Protein AF-0000000069700417 (afdb_homodimer)

Solvent-accessible surface area (backbone atoms only — not comparable to full-atom values): 18784 Å² total; per-residue (Å²): 105,76,40,74,48,67,29,60,53,50,46,48,62,44,28,25,15,46,38,31,33,44,20,25,34,30,95,85,64,51,63,36,58,35,49,48,51,37,38,24,43,58,41,58,83,70,26,28,34,38,36,58,57,41,86,89,38,64,60,34,59,23,35,70,73,65,32,33,31,17,50,24,32,46,40,48,91,41,51,68,58,46,48,50,41,53,48,55,50,51,84,83,35,58,50,42,69,75,68,72,48,47,77,36,86,45,89,90,53,82,19,33,36,53,58,83,24,33,31,31,31,38,32,34,59,75,46,63,85,44,29,86,82,54,18,32,37,34,27,35,44,69,37,33,34,26,23,86,55,44,88,75,56,40,49,28,22,39,37,43,69,43,29,30,32,28,48,46,57,73,44,83,41,43,90,63,52,72,65,60,52,80,78,63,110,103,76,42,72,48,67,29,61,52,48,46,48,62,44,27,24,18,45,38,30,34,44,20,26,34,31,96,86,62,51,62,35,59,35,50,46,51,35,36,23,44,59,41,59,82,70,26,28,33,38,37,58,57,42,86,88,39,62,61,35,59,23,35,70,74,64,31,34,31,17,49,24,32,48,39,48,90,41,51,67,60,45,49,49,42,54,51,57,50,51,87,82,36,57,49,43,68,76,68,72,49,49,76,36,86,45,91,90,51,80,19,34,35,52,56,82,25,33,32,33,31,38,30,34,61,76,44,64,85,43,28,85,83,53,17,34,38,34,27,36,45,68,37,32,33,27,24,86,56,44,89,74,55,40,49,30,22,40,36,43,71,42,28,30,34,26,50,46,57,75,45,83,42,44,89,62,53,73,66,61,53,81,78,62,109

InterPro domains:
  IPR002563 Flavin reductase like domain [PF01613] (16-160)
  IPR002563 Flavin reductase like domain [SM00903] (12-164)
  IPR012349 FMN-binding split barrel [G3DSA:2.30.110.10] (2-176)
  IPR052174 Flavoredoxin [PTHR43567] (9-164)

Structure (mmCIF, N/CA/C/O backbone):
data_AF-0000000069700417-model_v1
#
loop_
_entity.id
_entity.type
_entity.pdbx_description
1 polymer Flavoredoxin
#
loop_
_atom_site.group_PDB
_atom_site.id
_atom_site.type_symbol
_atom_site.label_atom_id
_atom_site.label_alt_id
_atom_site.label_comp_id
_atom_site.label_asym_id
_atom_site.label_entity_id
_atom_site.label_seq_id
_atom_site.pdbx_PDB_ins_code
_atom_site.Cartn_x
_atom_site.Cartn_y
_atom_site.Cartn_z
_atom_site.occupancy
_atom_site.B_iso_or_equiv
_atom_site.auth_seq_id
_atom_site.auth_comp_id
_atom_site.auth_asym_id
_atom_site.auth_atom_id
_atom_site.pdbx_PDB_model_num
ATOM 1 N N . MET A 1 1 ? 2.738 24.422 -3.863 1 63.69 1 MET A N 1
ATOM 2 C CA . MET A 1 1 ? 1.752 23.609 -4.566 1 63.69 1 MET A CA 1
ATOM 3 C C . MET A 1 1 ? 1.153 24.375 -5.742 1 63.69 1 MET A C 1
ATOM 5 O O . MET A 1 1 ? 0.523 25.422 -5.551 1 63.69 1 MET A O 1
ATOM 9 N N . HIS A 1 2 ? 1.607 24 -6.918 1 66.62 2 HIS A N 1
ATOM 10 C CA . HIS A 1 2 ? 1.344 24.875 -8.055 1 66.62 2 HIS A CA 1
ATOM 11 C C . HIS A 1 2 ? 0.474 24.172 -9.094 1 66.62 2 HIS A C 1
ATOM 13 O O . HIS A 1 2 ? -0.065 24.812 -10 1 66.62 2 HIS A O 1
ATOM 19 N N . ASP A 1 3 ? 0.363 22.922 -8.992 1 84 3 ASP A N 1
ATOM 20 C CA . ASP A 1 3 ? -0.435 22.219 -10 1 84 3 ASP A CA 1
ATOM 21 C C . ASP A 1 3 ? -1.433 21.266 -9.344 1 84 3 ASP A C 1
ATOM 23 O O . ASP A 1 3 ? -1.369 21.031 -8.133 1 84 3 ASP A O 1
ATOM 27 N N . SER A 1 4 ? -2.451 21.047 -10.219 1 89.06 4 SER A N 1
ATOM 28 C CA . SER A 1 4 ? -3.471 20.125 -9.727 1 89.06 4 SER A CA 1
ATOM 29 C C . SER A 1 4 ? -3.658 18.953 -10.68 1 89.06 4 SER A C 1
ATOM 31 O O . SER A 1 4 ? -3.373 19.062 -11.875 1 89.06 4 SER A O 1
ATOM 33 N N . LEU A 1 5 ? -3.932 17.812 -10.156 1 91.44 5 LEU A N 1
ATOM 34 C CA . LEU A 1 5 ? -4.285 16.578 -10.867 1 91.44 5 LEU A CA 1
ATOM 35 C C . LEU A 1 5 ? -5.723 16.172 -10.555 1 91.44 5 LEU A C 1
ATOM 37 O O . LEU A 1 5 ? -6.191 16.359 -9.43 1 91.44 5 LEU A O 1
ATOM 41 N N . PRO A 1 6 ? -6.477 15.719 -11.656 1 94.19 6 PRO A N 1
ATOM 42 C CA . PRO A 1 6 ? -7.789 15.164 -11.32 1 94.19 6 PRO A CA 1
ATOM 43 C C . PRO A 1 6 ? -7.723 14.133 -10.188 1 94.19 6 PRO A C 1
ATOM 45 O O . PRO A 1 6 ? -6.781 13.336 -10.133 1 94.19 6 PRO A O 1
ATOM 48 N N . ALA A 1 7 ? -8.727 14.172 -9.297 1 96.44 7 ALA A N 1
ATOM 49 C CA . ALA A 1 7 ? -8.742 13.297 -8.133 1 96.44 7 ALA A CA 1
ATOM 50 C C . ALA A 1 7 ? -8.664 11.836 -8.539 1 96.44 7 ALA A C 1
ATOM 52 O O . ALA A 1 7 ? -8.07 11.016 -7.836 1 96.44 7 ALA A O 1
ATOM 53 N N . GLU A 1 8 ? -9.195 11.477 -9.727 1 95.19 8 GLU A N 1
ATOM 54 C CA . GLU A 1 8 ? -9.242 10.102 -10.211 1 95.19 8 GLU A CA 1
ATOM 55 C C . GLU A 1 8 ? -7.84 9.578 -10.523 1 95.19 8 GLU A C 1
ATOM 57 O O . GLU A 1 8 ? -7.648 8.375 -10.703 1 95.19 8 GLU A O 1
ATOM 62 N N . LYS A 1 9 ? -6.828 10.461 -10.555 1 95.5 9 LYS A N 1
ATOM 63 C CA . LYS A 1 9 ? -5.453 10.062 -10.836 1 95.5 9 LYS A CA 1
ATOM 64 C C . LYS A 1 9 ? -4.672 9.828 -9.547 1 95.5 9 LYS A C 1
ATOM 66 O O . LYS A 1 9 ? -3.443 9.719 -9.57 1 95.5 9 LYS A O 1
ATOM 71 N N . ALA A 1 10 ? -5.344 9.695 -8.406 1 97.62 10 ALA A N 1
ATOM 72 C CA . ALA A 1 10 ? -4.703 9.453 -7.117 1 97.62 10 ALA A CA 1
ATOM 73 C C . ALA A 1 10 ? -3.807 8.219 -7.176 1 97.62 10 ALA A C 1
ATOM 75 O O . ALA A 1 10 ? -2.764 8.172 -6.52 1 97.62 10 ALA A O 1
ATOM 76 N N . TYR A 1 11 ? -4.184 7.211 -8.008 1 96.5 11 TYR A N 1
ATOM 77 C CA . TYR A 1 11 ? -3.428 5.969 -8.117 1 96.5 11 TYR A CA 1
ATOM 78 C C . TYR A 1 11 ? -2.027 6.223 -8.656 1 96.5 11 TYR A C 1
ATOM 80 O O . TYR A 1 11 ? -1.092 5.48 -8.359 1 96.5 11 TYR A O 1
ATOM 88 N N . ARG A 1 12 ? -1.811 7.262 -9.398 1 94.75 12 ARG A N 1
ATOM 89 C CA . ARG A 1 12 ? -0.5 7.59 -9.953 1 94.75 12 ARG A CA 1
ATOM 90 C C . ARG A 1 12 ? 0.465 8.023 -8.859 1 94.75 12 ARG A C 1
ATOM 92 O O . ARG A 1 12 ? 1.674 8.109 -9.086 1 94.75 12 ARG A O 1
ATOM 99 N N . ILE A 1 13 ? -0.074 8.312 -7.699 1 95.88 13 ILE A N 1
ATOM 100 C CA . ILE A 1 13 ? 0.733 8.797 -6.586 1 95.88 13 ILE A CA 1
ATOM 101 C C . ILE A 1 13 ? 0.834 7.711 -5.516 1 95.88 13 ILE A C 1
ATOM 103 O O . ILE A 1 13 ? 1.935 7.355 -5.082 1 95.88 13 ILE A O 1
ATOM 107 N N . LEU A 1 14 ? -0.303 7.086 -5.188 1 98.06 14 LEU A N 1
ATOM 108 C CA . LEU A 1 14 ? -0.369 6.309 -3.953 1 98.06 14 LEU A CA 1
ATOM 109 C C . LEU A 1 14 ? -0.124 4.828 -4.23 1 98.06 14 LEU A C 1
ATOM 111 O O . LEU A 1 14 ? 0.255 4.078 -3.328 1 98.06 14 LEU A O 1
ATOM 115 N N . GLU A 1 15 ? -0.342 4.359 -5.469 1 97.31 15 GLU A N 1
ATOM 116 C CA . GLU A 1 15 ? -0.223 2.934 -5.758 1 97.31 15 GLU A CA 1
ATOM 117 C C . GLU A 1 15 ? 1.192 2.432 -5.484 1 97.31 15 GLU A C 1
ATOM 119 O O . GLU A 1 15 ? 1.385 1.27 -5.117 1 97.31 15 GLU A O 1
ATOM 124 N N . ALA A 1 16 ? 2.156 3.32 -5.602 1 97.12 16 ALA A N 1
ATOM 125 C CA . ALA A 1 16 ? 3.553 2.93 -5.43 1 97.12 16 ALA A CA 1
ATOM 126 C C . ALA A 1 16 ? 3.863 2.637 -3.963 1 97.12 16 ALA A C 1
ATOM 128 O O . ALA A 1 16 ? 4.906 2.059 -3.646 1 97.12 16 ALA A O 1
ATOM 129 N N . GLY A 1 17 ? 3.016 3.084 -3.053 1 97.88 17 GLY A N 1
ATOM 130 C CA . GLY A 1 17 ? 3.141 2.771 -1.638 1 97.88 17 GLY A CA 1
ATOM 131 C C . GLY A 1 17 ? 4.141 3.656 -0.917 1 97.88 17 GLY A C 1
ATOM 132 O O . GLY A 1 17 ? 4.867 3.191 -0.038 1 97.88 17 GLY A O 1
ATOM 133 N N . PRO A 1 18 ? 4.266 4.922 -1.278 1 98.12 18 PRO A N 1
ATOM 134 C CA . PRO A 1 18 ? 5.18 5.789 -0.528 1 98.12 18 PRO A CA 1
ATOM 135 C C . PRO A 1 18 ? 4.75 5.98 0.925 1 98.12 18 PRO A C 1
ATOM 137 O O . PRO A 1 18 ? 3.566 5.859 1.244 1 98.12 18 PRO A O 1
ATOM 140 N N . VAL A 1 19 ? 5.758 6.273 1.774 1 97.88 19 VAL A N 1
ATOM 141 C CA . VAL A 1 19 ? 5.395 6.766 3.098 1 97.88 19 VAL A CA 1
ATOM 142 C C . VAL A 1 19 ? 4.629 8.078 2.967 1 97.88 19 VAL A C 1
ATOM 144 O O . VAL A 1 19 ? 4.945 8.906 2.107 1 97.88 19 VAL A O 1
ATOM 147 N N . ILE A 1 20 ? 3.639 8.266 3.826 1 98.75 20 ILE A N 1
ATOM 148 C CA . ILE A 1 20 ? 2.873 9.508 3.746 1 98.75 20 ILE A CA 1
ATOM 149 C C . ILE A 1 20 ? 2.807 10.164 5.121 1 98.75 20 ILE A C 1
ATOM 151 O O . ILE A 1 20 ? 3.078 9.523 6.137 1 98.75 20 ILE A O 1
ATOM 155 N N . LEU A 1 21 ? 2.547 11.477 5.133 1 98.81 21 LEU A N 1
ATOM 156 C CA . LEU A 1 21 ? 2.094 12.211 6.309 1 98.81 21 LEU A CA 1
ATOM 157 C C . LEU A 1 21 ? 0.59 12.453 6.25 1 98.81 21 LEU A C 1
ATOM 159 O O . LEU A 1 21 ? 0.063 12.867 5.215 1 98.81 21 LEU A O 1
ATOM 163 N N . VAL A 1 22 ? -0.103 12.133 7.293 1 98.94 22 VAL A N 1
ATOM 164 C CA . VAL A 1 22 ? -1.522 12.445 7.414 1 98.94 22 VAL A CA 1
ATOM 165 C C . VAL A 1 22 ? -1.7 13.75 8.195 1 98.94 22 VAL A C 1
ATOM 167 O O . VAL A 1 22 ? -1.316 13.828 9.367 1 98.94 22 VAL A O 1
ATOM 170 N N . SER A 1 23 ? -2.225 14.766 7.562 1 98.94 23 SER A N 1
ATOM 171 C CA . SER A 1 23 ? -2.527 16.047 8.172 1 98.94 23 SER A CA 1
ATOM 172 C C . SER A 1 23 ? -3.992 16.141 8.586 1 98.94 23 SER A C 1
ATOM 174 O O . SER A 1 23 ? -4.883 15.828 7.793 1 98.94 23 SER A O 1
ATOM 176 N N . THR A 1 24 ? -4.25 16.484 9.75 1 98.88 24 THR A N 1
ATOM 177 C CA . THR A 1 24 ? -5.605 16.641 10.273 1 98.88 24 THR A CA 1
ATOM 178 C C . THR A 1 24 ? -5.75 17.969 11.008 1 98.88 24 THR A C 1
ATOM 180 O O . THR A 1 24 ? -4.75 18.609 11.352 1 98.88 24 THR A O 1
ATOM 183 N N . ARG A 1 25 ? -6.934 18.422 11.156 1 98.75 25 ARG A N 1
ATOM 184 C CA . ARG A 1 25 ? -7.328 19.531 12.031 1 98.75 25 ARG A CA 1
ATOM 185 C C . ARG A 1 25 ? -8.5 19.125 12.922 1 98.75 25 ARG A C 1
ATOM 187 O O . ARG A 1 25 ? -9.562 18.734 12.422 1 98.75 25 ARG A O 1
ATOM 194 N N . GLY A 1 26 ? -8.297 19.219 14.258 1 98 26 GLY A N 1
ATOM 195 C CA . GLY A 1 26 ? -9.375 18.922 15.188 1 98 26 GLY A CA 1
ATOM 196 C C . GLY A 1 26 ? -10.445 20 15.234 1 98 26 GLY A C 1
ATOM 197 O O . GLY A 1 26 ? -10.266 21.078 14.672 1 98 26 GLY A O 1
ATOM 198 N N . THR A 1 27 ? -11.531 19.703 15.875 1 97.44 27 THR A N 1
ATOM 199 C CA . THR A 1 27 ? -12.633 20.656 16.016 1 97.44 27 THR A CA 1
ATOM 200 C C . THR A 1 27 ? -12.195 21.859 16.859 1 97.44 27 THR A C 1
ATOM 202 O O . THR A 1 27 ? -12.805 22.922 16.797 1 97.44 27 THR A O 1
ATOM 205 N N . ASP A 1 28 ? -11.188 21.688 17.609 1 96.44 28 ASP A N 1
ATOM 206 C CA . ASP A 1 28 ? -10.641 22.781 18.406 1 96.44 28 ASP A CA 1
ATOM 207 C C . ASP A 1 28 ? -9.719 23.656 17.578 1 96.44 28 ASP A C 1
ATOM 209 O O . ASP A 1 28 ? -9.164 24.641 18.078 1 96.44 28 ASP A O 1
ATOM 213 N N . GLY A 1 29 ? -9.5 23.281 16.391 1 97.31 29 GLY A N 1
ATOM 214 C CA . GLY A 1 29 ? -8.703 24.078 15.461 1 97.31 29 GLY A CA 1
ATOM 215 C C . GLY A 1 29 ? -7.254 23.625 15.391 1 97.31 29 GLY A C 1
ATOM 216 O O . GLY A 1 29 ? -6.516 24.047 14.492 1 97.31 29 GLY A O 1
ATOM 217 N N . ARG A 1 30 ? -6.82 22.781 16.25 1 97.25 30 ARG A N 1
ATOM 218 C CA . ARG A 1 30 ? -5.426 22.344 16.297 1 97.25 30 ARG A CA 1
ATOM 219 C C . ARG A 1 30 ? -5.102 21.438 15.109 1 97.25 30 ARG A C 1
ATOM 221 O O . ARG A 1 30 ? -5.859 20.5 14.812 1 97.25 30 ARG A O 1
ATOM 228 N N . THR A 1 31 ? -3.998 21.75 14.484 1 98.5 31 THR A N 1
ATOM 229 C CA . THR A 1 31 ? -3.523 20.906 13.391 1 98.5 31 THR A CA 1
ATOM 230 C C . THR A 1 31 ? -2.594 19.812 13.914 1 98.5 31 THR A C 1
ATOM 232 O O . THR A 1 31 ? -2.016 19.953 14.992 1 98.5 31 THR A O 1
ATOM 235 N N . ASN A 1 32 ? -2.48 18.734 13.219 1 98.75 32 ASN A N 1
ATOM 236 C CA . ASN A 1 32 ? -1.588 17.641 13.57 1 98.75 32 ASN A CA 1
ATOM 237 C C . ASN A 1 32 ? -1.071 16.922 12.328 1 98.75 32 ASN A C 1
ATOM 239 O O . ASN A 1 32 ? -1.712 16.953 11.281 1 98.75 32 ASN A O 1
ATOM 243 N N . LEU A 1 33 ? 0.125 16.375 12.484 1 98.75 33 LEU A N 1
ATOM 244 C CA . LEU A 1 33 ? 0.716 15.477 11.508 1 98.75 33 LEU A CA 1
ATOM 245 C C . LEU A 1 33 ? 1.009 14.117 12.125 1 98.75 33 LEU A C 1
ATOM 247 O O . LEU A 1 33 ? 1.386 14.031 13.297 1 98.75 33 LEU A O 1
ATOM 251 N N . MET A 1 34 ? 0.883 13.125 11.367 1 98.44 34 MET A N 1
ATOM 252 C CA . MET A 1 34 ? 1.428 11.82 11.719 1 98.44 34 MET A CA 1
ATOM 253 C C . MET A 1 34 ? 2.023 11.133 10.492 1 98.44 34 MET A C 1
ATOM 255 O O . MET A 1 34 ? 1.64 11.43 9.359 1 98.44 34 MET A O 1
ATOM 259 N N . THR A 1 35 ? 3.008 10.25 10.758 1 98.12 35 THR A N 1
ATOM 260 C CA . THR A 1 35 ? 3.58 9.406 9.719 1 98.12 35 THR A CA 1
ATOM 261 C C . THR A 1 35 ? 2.793 8.102 9.578 1 98.12 35 THR A C 1
ATOM 263 O O . THR A 1 35 ? 2.416 7.492 10.586 1 98.12 35 THR A O 1
ATOM 266 N N . ALA A 1 36 ? 2.521 7.684 8.383 1 98.06 36 ALA A N 1
ATOM 267 C CA . ALA A 1 36 ? 1.796 6.441 8.125 1 98.06 36 ALA A CA 1
ATOM 268 C C . ALA A 1 36 ? 2.402 5.688 6.949 1 98.06 36 ALA A C 1
ATOM 270 O O . ALA A 1 36 ? 2.789 6.293 5.945 1 98.06 36 ALA A O 1
ATOM 271 N N . GLY A 1 37 ? 2.484 4.367 7.09 1 97.19 37 GLY A N 1
ATOM 272 C CA . GLY A 1 37 ? 2.977 3.508 6.023 1 97.19 37 GLY A CA 1
ATOM 273 C C . GLY A 1 37 ? 1.959 2.479 5.57 1 97.19 37 GLY A C 1
ATOM 274 O O . GLY A 1 37 ? 2.129 1.852 4.523 1 97.19 37 GLY A O 1
ATOM 275 N N . PHE A 1 38 ? 0.919 2.252 6.348 1 98.5 38 PHE A N 1
ATOM 276 C CA . PHE A 1 38 ? -0.112 1.275 6.02 1 98.5 38 PHE A CA 1
ATOM 277 C C . PHE A 1 38 ? -1.276 1.941 5.293 1 98.5 38 PHE A C 1
ATOM 279 O O . PHE A 1 38 ? -2.254 2.352 5.922 1 98.5 38 PHE A O 1
ATOM 286 N N . HIS A 1 39 ? -1.201 1.972 3.979 1 98.81 39 HIS A N 1
ATOM 287 C CA . HIS A 1 39 ? -2.254 2.512 3.123 1 98.81 39 HIS A CA 1
ATOM 288 C C . HIS A 1 39 ? -2.223 1.872 1.739 1 98.81 39 HIS A C 1
ATOM 290 O O . HIS A 1 39 ? -1.22 1.266 1.354 1 98.81 39 HIS A O 1
ATOM 296 N N . MET A 1 40 ? -3.354 1.976 1.029 1 98.81 40 MET A N 1
ATOM 297 C CA . MET A 1 40 ? -3.416 1.512 -0.354 1 98.81 40 MET A CA 1
ATOM 298 C C . MET A 1 40 ? -4.551 2.199 -1.108 1 98.81 40 MET A C 1
ATOM 300 O O . MET A 1 40 ? -5.539 2.615 -0.505 1 98.81 40 MET A O 1
ATOM 304 N N . MET A 1 41 ? -4.383 2.295 -2.438 1 98.56 41 MET A N 1
ATOM 305 C CA . MET A 1 41 ? -5.555 2.508 -3.281 1 98.56 41 MET A CA 1
ATOM 306 C C . MET A 1 41 ? -6.539 1.352 -3.148 1 98.56 41 MET A C 1
ATOM 308 O O . MET A 1 41 ? -6.133 0.193 -3.047 1 98.56 41 MET A O 1
ATOM 312 N N . MET A 1 42 ? -7.895 1.707 -3.217 1 98.44 42 MET A N 1
ATOM 313 C CA . MET A 1 42 ? -8.906 0.662 -3.145 1 98.44 42 MET A CA 1
ATOM 314 C C . MET A 1 42 ? -9.75 0.632 -4.418 1 98.44 42 MET A C 1
ATOM 316 O O . MET A 1 42 ? -10.289 -0.412 -4.785 1 98.44 42 MET A O 1
ATOM 320 N N . GLN A 1 43 ? -9.883 1.784 -5 1 97.06 43 GLN A N 1
ATOM 321 C CA . GLN A 1 43 ? -10.758 1.949 -6.156 1 97.06 43 GLN A CA 1
ATOM 322 C C . GLN A 1 43 ? -10.336 3.156 -6.992 1 97.06 43 GLN A C 1
ATOM 324 O O . GLN A 1 43 ? -9.961 4.195 -6.445 1 97.06 43 GLN A O 1
ATOM 329 N N . HIS A 1 44 ? -10.461 3.088 -8.312 1 95.19 44 HIS A N 1
ATOM 330 C CA . HIS A 1 44 ? -10.094 4.184 -9.203 1 95.19 44 HIS A CA 1
ATOM 331 C C . HIS A 1 44 ? -11.188 5.242 -9.266 1 95.19 44 HIS A C 1
ATOM 333 O O . HIS A 1 44 ? -10.906 6.438 -9.211 1 95.19 44 HIS A O 1
AT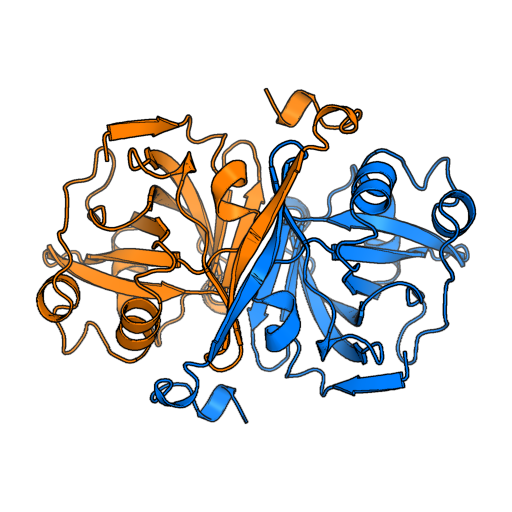OM 339 N N . ALA A 1 45 ? -12.398 4.746 -9.406 1 94.12 45 ALA A N 1
ATOM 340 C CA . ALA A 1 45 ? -13.523 5.668 -9.562 1 94.12 45 ALA A CA 1
ATOM 341 C C . ALA A 1 45 ? -14.734 5.199 -8.758 1 94.12 45 ALA A C 1
ATOM 343 O O . ALA A 1 45 ? -15.32 4.16 -9.062 1 94.12 45 ALA A O 1
ATOM 344 N N . PRO A 1 46 ? -15.164 5.941 -7.82 1 97.25 46 PRO A N 1
ATOM 345 C CA . PRO A 1 46 ? -14.438 7.078 -7.25 1 97.25 46 PRO A CA 1
ATOM 346 C C . PRO A 1 46 ? -13.078 6.688 -6.68 1 97.25 46 PRO A C 1
ATOM 348 O O . PRO A 1 46 ? -12.844 5.512 -6.391 1 97.25 46 PRO A O 1
ATOM 351 N N . PRO A 1 47 ? -12.172 7.664 -6.602 1 98.38 47 PRO A N 1
ATOM 352 C CA . PRO A 1 47 ? -10.844 7.367 -6.055 1 98.38 47 PRO A CA 1
ATOM 353 C C . PRO A 1 47 ? -10.859 7.164 -4.539 1 98.38 47 PRO A C 1
ATOM 355 O O . PRO A 1 47 ? -10.867 8.141 -3.783 1 98.38 47 PRO A O 1
ATOM 358 N N . LEU A 1 48 ? -10.836 5.918 -4.133 1 98.81 48 LEU A N 1
ATOM 359 C CA . LEU A 1 48 ? -10.867 5.559 -2.719 1 98.81 48 LEU A CA 1
ATOM 360 C C . LEU A 1 48 ? -9.508 5.043 -2.258 1 98.81 48 LEU A C 1
ATOM 362 O O . LEU A 1 48 ? -8.828 4.316 -2.99 1 98.81 48 LEU A O 1
ATOM 366 N N 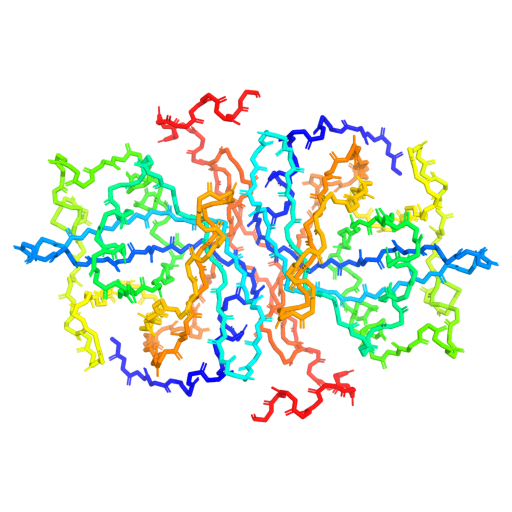. VAL A 1 49 ? -9.148 5.414 -1.06 1 98.88 49 VAL A N 1
ATOM 367 C CA . VAL A 1 49 ? -7.91 5 -0.404 1 98.88 49 VAL A CA 1
ATOM 368 C C . VAL A 1 49 ? -8.219 4.434 0.979 1 98.88 49 VAL A C 1
ATOM 370 O O . VAL A 1 49 ? -9.047 4.988 1.713 1 98.88 49 VAL A O 1
ATOM 373 N N . GLY A 1 50 ? -7.637 3.283 1.288 1 98.88 50 GLY A N 1
ATOM 374 C CA . GLY A 1 50 ? -7.637 2.783 2.652 1 98.88 50 GLY A CA 1
ATOM 375 C C . GLY A 1 50 ? -6.406 3.191 3.438 1 98.88 50 GLY A C 1
ATOM 376 O O . GLY A 1 50 ? -5.293 3.18 2.906 1 98.88 50 GLY A O 1
ATOM 377 N N . VAL A 1 51 ? -6.586 3.564 4.703 1 98.94 51 VAL A N 1
ATOM 378 C CA . VAL A 1 51 ? -5.465 3.889 5.578 1 98.94 51 VAL A CA 1
ATOM 379 C C . VAL A 1 51 ? -5.73 3.34 6.977 1 98.94 51 VAL A C 1
ATOM 381 O O . VAL A 1 51 ? -6.859 3.395 7.473 1 98.94 51 VAL A O 1
ATOM 384 N N . ILE A 1 52 ? -4.691 2.822 7.625 1 98.88 52 ILE A N 1
ATOM 385 C CA . ILE A 1 52 ? -4.805 2.301 8.984 1 98.88 52 ILE A CA 1
ATOM 386 C C . ILE A 1 52 ? -4.406 3.383 9.984 1 98.88 52 ILE A C 1
ATOM 388 O O . ILE A 1 52 ? -3.252 3.812 10.023 1 98.88 52 ILE A O 1
ATOM 392 N N . ILE A 1 53 ? -5.305 3.867 10.773 1 98.62 53 ILE A N 1
ATOM 393 C CA . ILE A 1 53 ? -5.129 4.836 11.844 1 98.62 53 ILE A CA 1
ATOM 394 C C . ILE A 1 53 ? -5.91 4.391 13.078 1 98.62 53 ILE A C 1
ATOM 396 O O . ILE A 1 53 ? -7.133 4.25 13.031 1 98.62 53 ILE A O 1
ATOM 400 N N . GLY A 1 54 ? -5.23 4.172 14.148 1 97.94 54 GLY A N 1
ATOM 401 C CA . GLY A 1 54 ? -5.891 3.635 15.328 1 97.94 54 GLY A CA 1
ATOM 402 C C . GLY A 1 54 ? -5.953 4.625 16.469 1 97.94 54 GLY A C 1
ATOM 403 O O . GLY A 1 54 ? -5.52 5.773 16.328 1 97.94 54 GLY A O 1
ATOM 404 N N . PRO A 1 55 ? -6.555 4.211 17.609 1 97.06 55 PRO A N 1
ATOM 405 C CA . PRO A 1 55 ? -6.742 5.102 18.75 1 97.06 55 PRO A CA 1
ATOM 406 C C . PRO A 1 55 ? -5.426 5.52 19.406 1 97.06 55 PRO A C 1
ATOM 408 O O . PRO A 1 55 ? -5.391 6.477 20.188 1 97.06 55 PRO A O 1
ATOM 411 N N . TRP A 1 56 ? -4.332 4.867 19.078 1 94.25 56 TRP A N 1
ATOM 412 C CA . TRP A 1 56 ? -3.008 5.223 19.578 1 94.25 56 TRP A CA 1
ATOM 413 C C . TRP A 1 56 ? -2.449 6.438 18.844 1 94.25 56 TRP A C 1
ATOM 415 O O . TRP A 1 56 ? -1.461 7.031 19.281 1 94.25 56 TRP A O 1
ATOM 425 N N . ASP A 1 57 ? -3.031 6.809 17.766 1 95.94 57 ASP A N 1
ATOM 426 C CA . ASP A 1 57 ? -2.656 8 17.016 1 95.94 57 ASP A CA 1
ATOM 427 C C . ASP A 1 57 ? -3.484 9.211 17.438 1 95.94 57 ASP A C 1
ATOM 429 O O . ASP A 1 57 ? -4.715 9.133 17.516 1 95.94 57 ASP A O 1
ATOM 433 N N . TYR A 1 58 ? -2.842 10.312 17.703 1 97.44 58 TYR A N 1
ATOM 434 C CA . TYR A 1 58 ? -3.549 11.547 18.047 1 97.44 58 TYR A CA 1
ATOM 435 C C . TYR A 1 58 ? -4.504 11.961 16.938 1 97.44 58 TYR A C 1
ATOM 437 O O . TYR A 1 58 ? -5.586 12.484 17.203 1 97.44 58 TYR A O 1
ATOM 445 N N . SER A 1 59 ? -4.223 11.703 15.695 1 98.06 59 SER A N 1
ATOM 446 C CA . SER A 1 59 ? -5.02 12.055 14.523 1 98.06 59 SER A CA 1
ATOM 447 C C . SER A 1 59 ? -6.355 11.32 14.523 1 98.06 59 SER A C 1
ATOM 449 O O . SER A 1 59 ? -7.293 11.734 13.836 1 98.06 59 SER A O 1
ATOM 451 N N . TYR A 1 60 ? -6.438 10.227 15.305 1 98.5 60 TYR A N 1
ATOM 452 C CA . TYR A 1 60 ? -7.625 9.383 15.32 1 98.5 60 TYR A CA 1
ATOM 453 C C . TYR A 1 60 ? -8.859 10.188 15.695 1 98.5 60 TYR A C 1
ATOM 455 O O . TYR A 1 60 ? -9.883 10.125 15.008 1 98.5 60 TYR A O 1
ATOM 463 N N . GLN A 1 61 ? -8.82 10.938 16.734 1 97.69 61 GLN A N 1
ATOM 464 C CA . GLN A 1 61 ? -9.969 11.695 17.203 1 97.69 61 GLN A CA 1
ATOM 465 C C . GLN A 1 61 ? -10.375 12.766 16.203 1 97.69 61 GLN A C 1
ATOM 467 O O . GLN A 1 61 ? -11.562 12.969 15.938 1 97.69 61 GLN A O 1
ATOM 472 N N . ALA A 1 62 ? -9.391 13.484 15.695 1 98.06 62 ALA A N 1
ATOM 473 C CA . ALA A 1 62 ? -9.68 14.5 14.688 1 98.06 62 ALA A CA 1
ATOM 474 C C . ALA A 1 62 ? -10.398 13.898 13.484 1 98.06 62 ALA A C 1
ATOM 476 O O . ALA A 1 62 ? -11.375 14.453 12.992 1 98.06 62 ALA A O 1
ATOM 477 N N . LEU A 1 63 ? -9.828 12.781 13.008 1 98.31 63 LEU A N 1
ATOM 478 C CA . LEU A 1 63 ? -10.43 12.102 11.867 1 98.31 63 LEU A CA 1
ATOM 479 C C . LEU A 1 63 ? -11.852 11.664 12.18 1 98.31 63 LEU A C 1
ATOM 481 O O . LEU A 1 63 ? -12.75 11.805 11.352 1 98.31 63 LEU A O 1
ATOM 485 N N . SER A 1 64 ? -12.078 11.141 13.336 1 98.5 64 SER A N 1
ATOM 486 C CA . SER A 1 64 ? -13.398 10.703 13.781 1 98.5 64 SER A CA 1
ATOM 487 C C . SER A 1 64 ? -14.383 11.867 13.828 1 98.5 64 SER A C 1
ATOM 489 O O . SER A 1 64 ? -15.531 11.734 13.398 1 98.5 64 SER A O 1
ATOM 491 N N . ASP A 1 65 ? -13.945 12.977 14.305 1 98.5 65 ASP A N 1
ATOM 492 C CA . ASP A 1 65 ? -14.82 14.125 14.531 1 98.5 65 ASP A CA 1
ATOM 493 C C . ASP A 1 65 ? -15.125 14.852 13.227 1 98.5 65 ASP A C 1
ATOM 495 O O . ASP A 1 65 ? -16.234 15.328 13.016 1 98.5 65 ASP A O 1
ATOM 499 N N . THR A 1 66 ? -14.148 14.977 12.367 1 98.62 66 THR A N 1
ATOM 500 C CA . THR A 1 66 ? -14.289 15.891 11.242 1 98.62 66 THR A CA 1
ATOM 501 C C . THR A 1 66 ? -14.5 15.125 9.938 1 98.62 66 THR A C 1
ATOM 503 O O . THR A 1 66 ? -15.062 15.648 8.984 1 98.62 66 THR A O 1
ATOM 506 N N . GLY A 1 67 ? -13.914 13.914 9.867 1 98.75 67 GLY A N 1
ATOM 507 C CA . GLY A 1 67 ? -13.961 13.125 8.648 1 98.75 67 GLY A CA 1
ATOM 508 C C . GLY A 1 67 ? -13.094 13.688 7.531 1 98.75 67 GLY A C 1
ATOM 509 O O . GLY A 1 67 ? -13.375 13.461 6.352 1 98.75 67 GLY A O 1
ATOM 510 N N . GLU A 1 68 ? -12.109 14.516 7.93 1 98.88 68 GLU A N 1
ATOM 511 C CA . GLU A 1 68 ? -11.281 15.188 6.934 1 98.88 68 GLU A CA 1
ATOM 512 C C . GLU A 1 68 ? -9.797 14.977 7.219 1 98.88 68 GLU A C 1
ATOM 514 O O . GLU A 1 68 ? -9.375 15 8.375 1 98.88 68 GLU A O 1
ATOM 519 N N . CYS A 1 69 ? -9.023 14.82 6.137 1 98.94 69 CYS A N 1
ATOM 520 C CA . CYS A 1 69 ? -7.574 14.82 6.273 1 98.94 69 CYS A CA 1
ATOM 521 C C . CYS A 1 69 ? -6.898 15.094 4.938 1 98.94 69 CYS A C 1
ATOM 523 O O . CYS A 1 69 ? -7.559 15.109 3.895 1 98.94 69 CYS A O 1
ATOM 525 N N . VAL A 1 70 ? -5.684 15.438 5.035 1 98.94 70 VAL A N 1
ATOM 526 C CA . VAL A 1 70 ? -4.812 15.5 3.865 1 98.94 70 VAL A CA 1
ATOM 527 C C . VAL A 1 70 ? -3.787 14.367 3.928 1 98.94 70 VAL A C 1
ATOM 529 O O . VAL A 1 70 ? -3.17 14.141 4.969 1 98.94 70 VAL A O 1
ATOM 532 N N . LEU A 1 71 ? -3.666 13.586 2.887 1 98.94 71 LEU A N 1
ATOM 533 C CA . LEU A 1 71 ? -2.531 12.688 2.688 1 98.94 71 LEU A CA 1
ATOM 534 C C . LEU A 1 71 ? -1.414 13.391 1.925 1 98.94 71 LEU A C 1
ATOM 536 O O . LEU A 1 71 ? -1.553 13.672 0.732 1 98.94 71 LEU A O 1
ATOM 540 N N . ALA A 1 72 ? -0.324 13.688 2.635 1 98.69 72 ALA A N 1
ATOM 541 C CA . ALA A 1 72 ? 0.802 14.414 2.055 1 98.69 72 ALA A CA 1
ATOM 542 C C . ALA A 1 72 ? 1.984 13.484 1.802 1 98.69 72 ALA A C 1
ATOM 544 O O . ALA A 1 72 ? 2.316 12.648 2.645 1 98.69 72 ALA A O 1
ATOM 545 N N . VAL A 1 73 ? 2.631 13.586 0.651 1 98.12 73 VAL A N 1
ATOM 546 C CA . VAL A 1 73 ? 3.75 12.734 0.268 1 98.12 73 VAL A CA 1
ATOM 547 C C . VAL A 1 73 ? 5.059 13.508 0.387 1 98.12 73 VAL A C 1
ATOM 549 O O . VAL A 1 73 ? 5.34 14.391 -0.426 1 98.12 73 VAL A O 1
ATOM 552 N N . PRO A 1 74 ? 5.883 13.203 1.352 1 97.25 74 PRO A N 1
ATOM 553 C CA . PRO A 1 74 ? 7.137 13.93 1.538 1 97.25 74 PRO A CA 1
ATOM 554 C C . PRO A 1 74 ? 8.211 13.523 0.534 1 97.25 74 PRO A C 1
ATOM 556 O O . PRO A 1 74 ? 8.219 12.391 0.055 1 97.25 74 PRO A O 1
ATOM 559 N N . PRO A 1 75 ? 9.086 14.461 0.186 1 94.81 75 PRO A N 1
ATOM 560 C CA . PRO A 1 75 ? 10.266 14.062 -0.594 1 94.81 75 PRO A CA 1
ATOM 561 C C . PRO A 1 75 ? 11.266 13.25 0.221 1 94.81 75 PRO A C 1
ATOM 563 O O . PRO A 1 75 ? 11.203 13.242 1.453 1 94.81 75 PRO A O 1
ATOM 566 N N . ALA A 1 76 ? 12.172 12.602 -0.473 1 94.38 76 ALA A N 1
ATOM 567 C CA . ALA A 1 76 ? 13.164 11.75 0.17 1 94.38 76 ALA A CA 1
ATOM 568 C C . ALA A 1 76 ? 14.016 12.555 1.156 1 94.38 76 ALA A C 1
ATOM 570 O O . ALA A 1 76 ? 14.438 12.023 2.188 1 94.38 76 ALA A O 1
ATOM 571 N N . GLY A 1 77 ? 14.227 13.812 0.871 1 93.38 77 GLY A N 1
ATOM 572 C CA . GLY A 1 77 ? 15.031 14.672 1.728 1 93.38 77 GLY A CA 1
ATOM 573 C C . GLY A 1 77 ? 14.43 14.875 3.105 1 93.38 77 GLY A C 1
ATOM 574 O O . GLY A 1 77 ? 15.109 15.328 4.023 1 93.38 77 GLY A O 1
ATOM 575 N N . MET A 1 78 ? 13.195 14.5 3.324 1 95.56 78 MET A N 1
ATOM 576 C CA . MET A 1 78 ? 12.508 14.68 4.598 1 95.56 78 MET A CA 1
ATOM 577 C C . MET A 1 78 ? 12.477 13.375 5.387 1 95.56 78 MET A C 1
ATOM 579 O O . MET A 1 78 ? 11.719 13.234 6.344 1 95.56 78 MET A O 1
ATOM 583 N N . ALA A 1 79 ? 13.305 12.367 5.016 1 96.38 79 ALA A N 1
ATOM 584 C CA . ALA A 1 79 ? 13.25 11.047 5.629 1 96.38 79 ALA A CA 1
ATOM 585 C C . ALA A 1 79 ? 13.398 11.141 7.145 1 96.38 79 ALA A C 1
ATOM 587 O O . ALA A 1 79 ? 12.617 10.547 7.895 1 96.38 79 ALA A O 1
ATOM 588 N N . LYS A 1 80 ? 14.344 11.898 7.652 1 96.12 80 LYS A N 1
ATOM 589 C CA . LYS A 1 80 ? 14.555 12.031 9.094 1 96.12 80 LYS A CA 1
ATOM 590 C C . LYS A 1 80 ? 13.344 12.68 9.766 1 96.12 80 LYS A C 1
ATOM 592 O O . LYS A 1 80 ? 12.898 12.234 10.82 1 96.12 80 LYS A O 1
ATOM 597 N N . THR A 1 81 ? 12.828 13.734 9.141 1 97.5 81 THR A N 1
ATOM 598 C CA . THR A 1 81 ? 11.656 14.43 9.656 1 97.5 81 THR A CA 1
ATOM 599 C C . THR A 1 81 ? 10.453 13.492 9.734 1 97.5 81 THR A C 1
ATOM 601 O O . THR A 1 81 ? 9.719 13.492 10.727 1 97.5 81 THR A O 1
ATOM 604 N N . VAL A 1 82 ? 10.281 12.633 8.703 1 97.69 82 VAL A N 1
ATOM 605 C CA . VAL A 1 82 ? 9.172 11.688 8.625 1 97.69 82 VAL A CA 1
ATOM 606 C C . VAL A 1 82 ? 9.25 10.719 9.805 1 97.69 82 VAL A C 1
ATOM 608 O O . VAL A 1 82 ? 8.242 10.469 10.477 1 97.69 82 VAL A O 1
ATOM 611 N N . VAL A 1 83 ? 10.43 10.211 10.086 1 96.31 83 VAL A N 1
ATOM 612 C CA . VAL A 1 83 ? 10.625 9.273 11.188 1 96.31 83 VAL A CA 1
ATOM 613 C C . VAL A 1 83 ? 10.328 9.969 12.516 1 96.31 83 VAL A C 1
ATOM 615 O O . VAL A 1 83 ? 9.617 9.43 13.367 1 96.31 83 VAL A O 1
ATOM 618 N N . ASP A 1 84 ? 10.805 11.203 12.68 1 96.06 84 ASP A N 1
ATOM 619 C CA . ASP A 1 84 ? 10.656 11.93 13.938 1 96.06 84 ASP A CA 1
ATOM 620 C C . ASP A 1 84 ? 9.195 12.305 14.18 1 96.06 84 ASP A C 1
ATOM 622 O O . ASP A 1 84 ? 8.742 12.32 15.328 1 96.06 84 ASP A O 1
ATOM 626 N N . ILE A 1 85 ? 8.484 12.648 13.156 1 97.62 85 ILE A N 1
ATOM 627 C CA . ILE A 1 85 ? 7.059 12.922 13.289 1 97.62 85 ILE A CA 1
ATOM 628 C C . ILE A 1 85 ? 6.344 11.672 13.797 1 97.62 85 ILE A C 1
ATOM 630 O O . ILE A 1 85 ? 5.441 11.766 14.641 1 97.62 85 ILE A O 1
ATOM 634 N N . GLY A 1 86 ? 6.746 10.469 13.312 1 95.88 86 GLY A N 1
ATOM 635 C CA . GLY A 1 86 ? 6.145 9.219 13.742 1 95.88 86 GLY A CA 1
ATOM 636 C C . GLY A 1 86 ? 6.504 8.844 15.172 1 95.88 86 GLY A C 1
ATOM 637 O O . GLY A 1 86 ? 5.859 7.984 15.773 1 95.88 86 GLY A O 1
ATOM 638 N N . ASN A 1 87 ? 7.461 9.578 15.75 1 93.75 87 ASN A N 1
ATOM 639 C CA . ASN A 1 87 ? 7.965 9.234 17.078 1 93.75 87 ASN A CA 1
ATOM 640 C C . ASN A 1 87 ? 7.32 10.094 18.156 1 93.75 87 ASN A C 1
ATOM 642 O O . ASN A 1 87 ? 7.539 9.867 19.359 1 93.75 87 ASN A O 1
ATOM 646 N N . CYS A 1 88 ? 6.555 11.094 17.781 1 93.94 88 CYS A N 1
ATOM 647 C CA . CYS A 1 88 ? 5.98 11.984 18.781 1 93.94 88 CYS A CA 1
ATOM 648 C C . CYS A 1 88 ? 4.469 12.094 18.609 1 93.94 88 CYS A C 1
ATOM 650 O O . CYS A 1 88 ? 3.896 11.484 17.703 1 93.94 88 CYS A O 1
ATOM 652 N N . SER A 1 89 ? 3.855 12.812 19.562 1 95.25 89 SER A N 1
ATOM 653 C CA . SER A 1 89 ? 2.398 12.867 19.594 1 95.25 89 SER A CA 1
ATOM 654 C C . SER A 1 89 ? 1.897 14.305 19.516 1 95.25 89 SER A C 1
ATOM 656 O O . SER A 1 89 ? 2.479 15.203 20.141 1 95.25 89 SER A O 1
ATOM 658 N N . GLY A 1 90 ? 0.831 14.461 18.797 1 95.19 90 GLY A N 1
ATOM 659 C CA . GLY A 1 90 ? 0.162 15.75 18.734 1 95.19 90 GLY A CA 1
ATOM 660 C C . GLY A 1 90 ? -0.417 16.172 20.078 1 95.19 90 GLY A C 1
ATOM 661 O O . GLY A 1 90 ? -0.792 17.344 20.25 1 95.19 90 GLY A O 1
ATOM 662 N N . GLU A 1 91 ? -0.509 15.242 20.953 1 94.25 91 GLU A N 1
ATOM 663 C CA . GLU A 1 91 ? -0.976 15.578 22.297 1 94.25 91 GLU A CA 1
ATOM 664 C C . GLU A 1 91 ? -0.043 16.578 22.969 1 94.25 91 GLU A C 1
ATOM 666 O O . GLU A 1 91 ? -0.498 17.484 23.672 1 94.25 91 GLU A O 1
ATOM 671 N N . THR A 1 92 ? 1.251 16.453 22.688 1 94.12 92 THR A N 1
ATOM 672 C CA . THR A 1 92 ? 2.236 17.266 23.406 1 94.12 92 THR A CA 1
ATOM 673 C C . THR A 1 92 ? 2.939 18.219 22.453 1 94.12 92 THR A C 1
ATOM 675 O O . THR A 1 92 ? 3.51 19.219 22.875 1 94.12 92 THR A O 1
ATOM 678 N N . ASP A 1 93 ? 2.828 17.922 21.172 1 95.62 93 ASP A N 1
ATOM 679 C CA . ASP A 1 93 ? 3.648 18.672 20.234 1 95.62 93 ASP A CA 1
ATOM 680 C C . ASP A 1 93 ? 2.789 19.312 19.141 1 95.62 93 ASP A C 1
ATOM 682 O O . ASP A 1 93 ? 1.855 18.703 18.625 1 95.62 93 ASP A O 1
ATOM 686 N N . ASP A 1 94 ? 3.109 20.578 18.938 1 97.81 94 ASP A N 1
ATOM 687 C CA . ASP A 1 94 ? 2.74 21.141 17.641 1 97.81 94 ASP A CA 1
ATOM 688 C C . ASP A 1 94 ? 3.729 20.734 16.547 1 97.81 94 ASP A C 1
ATOM 690 O O . ASP A 1 94 ? 4.773 21.359 16.375 1 97.81 94 ASP A O 1
ATOM 694 N N . LYS A 1 95 ? 3.355 19.781 15.789 1 98.25 95 LYS A N 1
ATOM 695 C CA . LYS A 1 95 ? 4.332 19.109 14.938 1 98.25 95 LYS A CA 1
ATOM 696 C C . LYS A 1 95 ? 4.652 19.953 13.711 1 98.25 95 LYS A C 1
ATOM 698 O O . LYS A 1 95 ? 5.766 19.906 13.18 1 98.25 95 LYS A O 1
ATOM 703 N N . PHE A 1 96 ? 3.721 20.781 13.227 1 98.5 96 PHE A N 1
ATOM 704 C CA . PHE A 1 96 ? 4.066 21.719 12.164 1 98.5 96 PHE A CA 1
ATOM 705 C C . PHE A 1 96 ? 5.172 22.656 12.609 1 98.5 96 PHE A C 1
ATOM 707 O O . PHE A 1 96 ? 6.18 22.812 11.92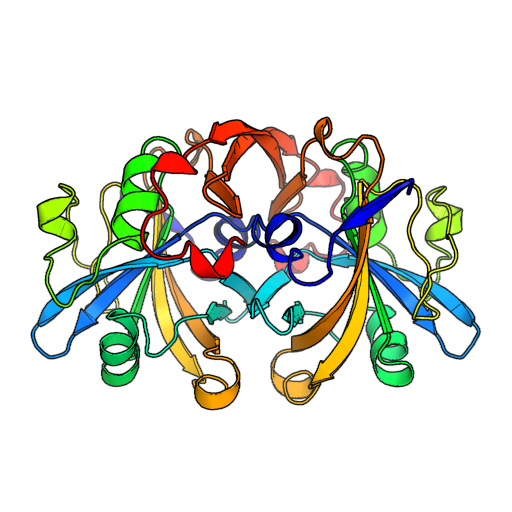2 1 98.5 96 PHE A O 1
ATOM 714 N N . ALA A 1 97 ? 4.988 23.266 13.75 1 98.31 97 ALA A N 1
ATOM 715 C CA . ALA A 1 97 ? 5.973 24.203 14.273 1 98.31 97 ALA A CA 1
ATOM 716 C C . ALA A 1 97 ? 7.281 23.5 14.625 1 98.31 97 ALA A C 1
ATOM 718 O O . ALA A 1 97 ? 8.359 23.953 14.242 1 98.31 97 ALA A O 1
ATOM 719 N N . ARG A 1 98 ? 7.25 22.406 15.312 1 98 98 ARG A N 1
ATOM 720 C CA . ARG A 1 98 ? 8.43 21.703 15.805 1 98 98 ARG A CA 1
ATOM 721 C C . ARG A 1 98 ? 9.352 21.312 14.648 1 98 98 ARG A C 1
ATOM 723 O O . ARG A 1 98 ? 10.578 21.344 14.789 1 98 98 ARG A O 1
ATOM 730 N N . PHE A 1 99 ? 8.734 20.938 13.586 1 98.31 99 PHE A N 1
ATOM 731 C CA . PHE A 1 99 ? 9.562 20.406 12.508 1 98.31 99 PHE A CA 1
ATOM 732 C C . PHE A 1 99 ? 9.688 21.422 11.375 1 98.31 99 PHE A C 1
ATOM 734 O O . PHE A 1 99 ? 10.164 21.078 10.281 1 98.31 99 PHE A O 1
ATOM 741 N N . GLY A 1 100 ? 9.242 22.609 11.586 1 98.31 100 GLY A N 1
ATOM 742 C CA . GLY A 1 100 ? 9.398 23.688 10.617 1 98.31 100 GLY A CA 1
ATOM 743 C C . GLY A 1 100 ? 8.625 23.469 9.336 1 98.31 100 GLY A C 1
ATOM 744 O O . GLY A 1 100 ? 9.117 23.75 8.242 1 98.31 100 GLY A O 1
ATOM 745 N N . LEU A 1 101 ? 7.492 22.875 9.398 1 98.44 101 LEU A N 1
ATOM 746 C CA . LEU A 1 101 ? 6.625 22.656 8.25 1 98.44 101 LEU A CA 1
ATOM 747 C C . LEU A 1 101 ? 5.539 23.719 8.172 1 98.44 101 LEU A C 1
ATOM 749 O O . LEU A 1 101 ? 5.152 24.297 9.195 1 98.44 101 LEU A O 1
ATOM 753 N N . THR A 1 102 ? 5.066 24.016 6.965 1 98.25 102 THR A N 1
ATOM 754 C CA . THR A 1 102 ? 4.164 25.125 6.73 1 98.25 102 THR A CA 1
ATOM 755 C C . THR A 1 102 ? 2.768 24.641 6.367 1 98.25 102 THR A C 1
ATOM 757 O O . THR A 1 102 ? 2.562 24.094 5.277 1 98.25 102 THR A O 1
ATOM 760 N N . PRO A 1 103 ? 1.815 24.812 7.246 1 98.31 103 PRO A N 1
ATOM 761 C CA . PRO A 1 103 ? 0.432 24.516 6.879 1 98.31 103 PRO A CA 1
ATOM 762 C C . PRO A 1 103 ? -0.153 25.516 5.883 1 98.31 103 PRO A C 1
ATOM 764 O O . PRO A 1 103 ? -0.025 26.719 6.07 1 98.31 103 PRO A O 1
ATOM 767 N N . ILE A 1 104 ? -0.692 24.984 4.836 1 97.75 104 ILE A N 1
ATOM 768 C CA . ILE A 1 104 ? -1.368 25.797 3.824 1 97.75 104 ILE A CA 1
ATOM 769 C C . ILE A 1 104 ? -2.85 25.422 3.779 1 97.75 104 ILE A C 1
ATOM 771 O O . ILE A 1 104 ? -3.209 24.25 3.873 1 97.75 104 ILE A O 1
ATOM 775 N N . ALA A 1 105 ? -3.684 26.406 3.559 1 97.69 105 ALA A N 1
ATOM 776 C CA . ALA A 1 105 ? -5.121 26.141 3.492 1 97.69 105 ALA A CA 1
ATOM 777 C C . ALA A 1 105 ? -5.461 25.234 2.311 1 97.69 105 ALA A C 1
ATOM 779 O O . ALA A 1 105 ? -5.012 25.484 1.187 1 97.69 105 ALA A O 1
ATOM 780 N N . ALA A 1 106 ? -6.27 24.188 2.582 1 97.44 106 ALA A N 1
ATOM 781 C CA . ALA A 1 106 ? -6.844 23.375 1.521 1 97.44 106 ALA A CA 1
ATOM 782 C C . ALA A 1 106 ? -8.047 24.047 0.883 1 97.44 106 ALA A C 1
ATOM 784 O O . ALA A 1 106 ? -8.461 25.125 1.323 1 97.44 106 ALA A O 1
ATOM 785 N N . GLN A 1 107 ? -8.531 23.438 -0.149 1 96.88 107 GLN A N 1
ATOM 786 C CA . GLN A 1 107 ? -9.648 24.047 -0.86 1 96.88 107 GLN A CA 1
ATOM 787 C C . GLN A 1 107 ? -10.977 23.453 -0.409 1 96.88 107 GLN A C 1
ATOM 789 O O . GLN A 1 107 ? -11.961 24.172 -0.235 1 96.88 107 GLN A O 1
ATOM 794 N N . SER A 1 108 ? -11.039 22.188 -0.152 1 96.94 108 SER A N 1
ATOM 795 C CA . SER A 1 108 ? -12.32 21.516 0.019 1 96.94 108 SER A CA 1
ATOM 796 C C . SER A 1 108 ? -12.508 21.031 1.454 1 96.94 108 SER A C 1
ATOM 798 O O . SER A 1 108 ? -13.578 20.547 1.818 1 96.94 108 SER A O 1
ATOM 800 N N . ILE A 1 109 ? -11.484 21.125 2.279 1 98.19 109 ILE A N 1
ATOM 801 C CA . ILE A 1 109 ? -11.547 20.641 3.652 1 98.19 109 ILE A CA 1
ATOM 802 C C . ILE A 1 109 ? -10.773 21.578 4.57 1 98.19 109 ILE A C 1
ATOM 804 O O . ILE A 1 109 ? -10.117 22.516 4.102 1 98.19 109 ILE A O 1
ATOM 808 N N . SER A 1 110 ? -10.828 21.312 5.855 1 98.44 110 SER A N 1
ATOM 809 C CA . SER A 1 110 ? -10.227 22.203 6.832 1 98.44 110 SER A CA 1
ATOM 810 C C . SER A 1 110 ? -8.789 21.812 7.145 1 98.44 110 SER A C 1
ATOM 812 O O . SER A 1 110 ? -7.965 22.656 7.512 1 98.44 110 SER A O 1
ATOM 814 N N . ALA A 1 111 ? -8.461 20.516 7.094 1 98.75 111 ALA A N 1
ATOM 815 C CA . ALA A 1 111 ? -7.094 20.062 7.348 1 98.75 111 ALA A CA 1
ATOM 816 C C . ALA A 1 111 ? -6.105 20.719 6.391 1 98.75 111 ALA A C 1
ATOM 818 O O . ALA A 1 111 ? -6.379 20.844 5.191 1 98.75 111 ALA A O 1
ATOM 819 N N . PRO A 1 112 ? -5.02 21.141 6.859 1 98.69 112 PRO A N 1
ATOM 820 C CA . PRO A 1 112 ? -4.102 21.875 5.988 1 98.69 112 PRO A CA 1
ATOM 821 C C . PRO A 1 112 ? -3.264 20.969 5.102 1 98.69 112 PRO A C 1
ATOM 823 O O . PRO A 1 112 ? -2.971 19.828 5.484 1 98.69 112 PRO A O 1
ATOM 826 N N . LEU A 1 113 ? -2.877 21.5 3.959 1 98.56 113 LEU A N 1
ATOM 827 C CA . LEU A 1 113 ? -1.801 20.938 3.154 1 98.56 113 LEU A CA 1
ATOM 828 C C . LEU A 1 113 ? -0.454 21.109 3.848 1 98.56 113 LEU A C 1
ATOM 830 O O . LEU A 1 113 ? -0.332 21.906 4.781 1 98.56 113 LEU A O 1
ATOM 834 N N . VAL A 1 114 ? 0.513 20.406 3.438 1 98.38 114 VAL A N 1
ATOM 835 C CA . VAL A 1 114 ? 1.889 20.562 3.9 1 98.38 114 VAL A CA 1
ATOM 836 C C . VAL A 1 114 ? 2.758 21.109 2.771 1 98.38 114 VAL A C 1
ATOM 838 O O . VAL A 1 114 ? 3.082 20.375 1.825 1 98.38 114 VAL A O 1
ATOM 841 N N . ASP A 1 115 ? 3.238 22.234 2.891 1 97.06 115 ASP A N 1
ATOM 842 C CA . ASP A 1 115 ? 3.881 22.953 1.797 1 97.06 115 ASP A CA 1
ATOM 843 C C . ASP A 1 115 ? 5.113 22.219 1.295 1 97.06 115 ASP A C 1
ATOM 845 O O . ASP A 1 115 ? 5.379 22.172 0.091 1 97.06 115 ASP A O 1
ATOM 849 N N . GLU A 1 116 ? 5.836 21.641 2.186 1 96.38 116 GLU A N 1
ATOM 850 C CA . GLU A 1 116 ? 7.141 21.062 1.882 1 96.38 116 GLU A CA 1
ATOM 851 C C . GLU A 1 116 ? 7 19.703 1.21 1 96.38 116 GLU A C 1
ATOM 853 O O . GLU A 1 116 ? 7.992 19.094 0.793 1 96.38 116 GLU A O 1
ATOM 858 N N . CYS A 1 117 ? 5.727 19.203 1.088 1 96.81 117 CYS A N 1
ATOM 859 C CA . CYS A 1 117 ? 5.516 17.875 0.513 1 96.81 117 CYS A CA 1
ATOM 860 C C . CYS A 1 117 ? 5.316 17.969 -0.996 1 96.81 117 CYS A C 1
ATOM 862 O O . CYS A 1 117 ? 4.922 19.016 -1.516 1 96.81 117 CYS A O 1
ATOM 864 N N . LEU A 1 118 ? 5.605 16.891 -1.697 1 95.75 118 LEU A N 1
ATOM 865 C CA . LEU A 1 118 ? 5.574 16.781 -3.152 1 95.75 118 LEU A CA 1
ATOM 866 C C . LEU A 1 118 ? 4.137 16.766 -3.666 1 95.75 118 LEU A C 1
ATOM 868 O O . LEU A 1 118 ? 3.861 17.219 -4.773 1 95.75 118 LEU A O 1
ATOM 872 N N . ALA A 1 119 ? 3.314 16.141 -2.957 1 97.5 119 ALA A N 1
ATOM 873 C CA . ALA A 1 119 ? 1.896 16.031 -3.283 1 97.5 119 ALA A CA 1
ATOM 874 C C . ALA A 1 119 ? 1.033 16.094 -2.027 1 97.5 119 ALA A C 1
ATOM 876 O O . ALA A 1 119 ? 1.466 15.695 -0.945 1 97.5 119 ALA A O 1
ATOM 877 N N . ASN A 1 120 ? -0.081 16.672 -2.154 1 98.5 120 ASN A N 1
ATOM 878 C CA . ASN A 1 120 ? -1.119 16.703 -1.13 1 98.5 120 ASN A CA 1
ATOM 879 C C . ASN A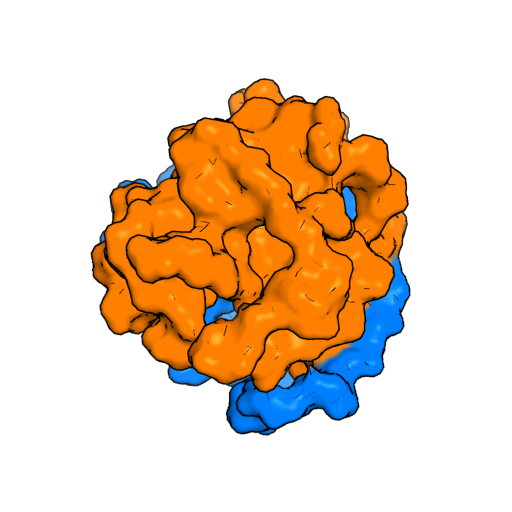 1 120 ? -2.473 16.281 -1.686 1 98.5 120 ASN A C 1
ATOM 881 O O . ASN A 1 120 ? -2.947 16.828 -2.68 1 98.5 120 ASN A O 1
ATOM 885 N N . LEU A 1 121 ? -3.057 15.273 -1.105 1 98.75 121 LEU A N 1
ATOM 886 C CA . LEU A 1 121 ? -4.379 14.789 -1.492 1 98.75 121 LEU A CA 1
ATOM 887 C C . LEU A 1 121 ? -5.414 15.133 -0.43 1 98.75 121 LEU A C 1
ATOM 889 O O . LEU A 1 121 ? -5.336 14.648 0.702 1 98.75 121 LEU A O 1
ATOM 893 N N . GLU A 1 122 ? -6.379 16.016 -0.752 1 98.88 122 GLU A N 1
ATOM 894 C CA . GLU A 1 122 ? -7.496 16.297 0.143 1 98.88 122 GLU A CA 1
ATOM 895 C C . GLU A 1 122 ? -8.484 15.133 0.182 1 98.88 122 GLU A C 1
ATOM 897 O O . GLU A 1 122 ? -8.945 14.672 -0.863 1 98.88 122 GLU A O 1
ATOM 902 N N . CYS A 1 123 ? -8.836 14.727 1.434 1 98.94 123 CYS A N 1
ATOM 903 C CA . CYS A 1 123 ? -9.664 13.531 1.534 1 98.94 123 CYS A CA 1
ATOM 904 C C . CYS A 1 123 ? -10.789 13.727 2.543 1 98.94 123 CYS A C 1
ATOM 906 O O . CYS A 1 123 ? -10.641 14.484 3.508 1 98.94 123 CYS A O 1
ATOM 908 N N . ARG A 1 124 ? -11.859 12.969 2.299 1 98.88 124 ARG A N 1
ATOM 909 C CA . ARG A 1 124 ? -12.945 12.812 3.26 1 98.88 124 ARG A CA 1
ATOM 910 C C . ARG A 1 124 ? -13.188 11.336 3.574 1 98.88 124 ARG A C 1
ATOM 912 O O . ARG A 1 124 ? -13.094 10.484 2.689 1 98.88 124 ARG A O 1
ATOM 919 N N . VAL A 1 125 ? -13.539 11.125 4.801 1 98.88 125 VAL A N 1
ATOM 920 C CA . VAL A 1 125 ? -13.945 9.773 5.195 1 98.88 125 VAL A CA 1
ATOM 921 C C . VAL A 1 125 ? -15.297 9.438 4.57 1 98.88 125 VAL A C 1
ATOM 923 O O . VAL A 1 125 ? -16.266 10.18 4.742 1 98.88 125 VAL A O 1
ATOM 926 N N . VAL A 1 126 ? -15.383 8.266 3.898 1 98.81 126 VAL A N 1
ATOM 927 C CA . VAL A 1 126 ? -16.656 7.895 3.285 1 98.81 126 VAL A CA 1
ATOM 928 C C . VAL A 1 126 ? -17.188 6.609 3.922 1 98.81 126 VAL A C 1
ATOM 930 O O . VAL A 1 126 ? -18.344 6.262 3.758 1 98.81 126 VAL A O 1
ATOM 933 N N . ASP A 1 127 ? -16.391 5.852 4.617 1 98.69 127 ASP A N 1
ATOM 934 C CA . ASP A 1 127 ? -16.781 4.629 5.312 1 98.69 127 ASP A CA 1
ATOM 935 C C . ASP A 1 127 ? -15.867 4.363 6.508 1 98.69 127 ASP A C 1
ATOM 937 O O . ASP A 1 127 ? -14.656 4.234 6.355 1 98.69 127 ASP A O 1
ATOM 941 N N . ASP A 1 128 ? -16.391 4.309 7.699 1 98.25 128 ASP A N 1
ATOM 942 C CA . ASP A 1 128 ? -15.602 4.07 8.914 1 98.25 128 ASP A CA 1
ATOM 943 C C . ASP A 1 128 ? -16.062 2.791 9.609 1 98.25 128 ASP A C 1
ATOM 945 O O . ASP A 1 128 ? -15.781 2.596 10.797 1 98.25 128 ASP A O 1
ATOM 949 N N . ARG A 1 129 ? -16.766 1.844 8.969 1 97.44 129 ARG A N 1
ATOM 950 C CA . ARG A 1 129 ? -17.359 0.648 9.562 1 97.44 129 ARG A CA 1
ATOM 951 C C . ARG A 1 129 ? -16.281 -0.353 9.969 1 97.44 129 ARG A C 1
ATOM 953 O O . ARG A 1 129 ? -16.516 -1.218 10.812 1 97.44 129 ARG A O 1
ATOM 960 N N . GLN A 1 130 ? -15.078 -0.239 9.289 1 97.81 130 GLN A N 1
ATOM 961 C CA . GLN A 1 130 ? -14.031 -1.212 9.578 1 97.81 130 GLN A CA 1
ATOM 962 C C . GLN A 1 130 ? -13.023 -0.655 10.578 1 97.81 130 GLN A C 1
ATOM 964 O O . GLN A 1 130 ? -12.008 -1.294 10.867 1 97.81 130 GLN A O 1
ATOM 969 N N . VAL A 1 131 ? -13.266 0.566 11.109 1 98.25 131 VAL A N 1
ATOM 970 C CA . VAL A 1 131 ? -12.328 1.21 12.016 1 98.25 131 VAL A CA 1
ATOM 971 C C . VAL A 1 131 ? -12.234 0.406 13.312 1 98.25 131 VAL A C 1
ATOM 973 O O . VAL A 1 131 ? -11.133 0.143 13.805 1 98.25 131 VAL A O 1
ATOM 976 N N . ARG A 1 132 ? -13.336 0.03 13.867 1 97.19 132 ARG A N 1
ATOM 977 C CA . ARG A 1 132 ? -13.328 -0.694 15.133 1 97.19 132 ARG A CA 1
ATOM 978 C C . ARG A 1 132 ? -12.539 -1.994 15.016 1 97.19 132 ARG A C 1
ATOM 980 O O . ARG A 1 132 ? -11.781 -2.348 15.922 1 97.19 132 ARG A O 1
ATOM 987 N N . ARG A 1 133 ? -12.703 -2.738 13.938 1 97.25 133 ARG A N 1
ATOM 988 C CA . ARG A 1 133 ? -12.133 -4.074 13.812 1 97.25 133 ARG A CA 1
ATOM 989 C C . ARG A 1 133 ? -10.688 -4.008 13.32 1 97.25 133 ARG A C 1
ATOM 991 O O . ARG A 1 133 ? -9.836 -4.758 13.789 1 97.25 133 ARG A O 1
ATOM 998 N N . TYR A 1 134 ? -10.375 -3.129 12.383 1 98.44 134 TYR A N 1
ATOM 999 C CA . TYR A 1 134 ? -9.078 -3.186 11.711 1 98.44 134 TYR A CA 1
ATOM 1000 C C . TYR A 1 134 ? -8.383 -1.832 11.758 1 98.44 134 TYR A C 1
ATOM 1002 O O . TYR A 1 134 ? -7.266 -1.686 11.258 1 98.44 134 TYR A O 1
ATOM 1010 N N . ASN A 1 135 ? -9.062 -0.771 12.375 1 98.56 135 ASN A N 1
ATOM 1011 C CA . ASN A 1 135 ? -8.555 0.596 12.32 1 98.56 135 ASN A CA 1
ATOM 1012 C C . ASN A 1 135 ? -8.453 1.098 10.883 1 98.56 135 ASN A C 1
ATOM 1014 O O . ASN A 1 135 ? -7.609 1.941 10.57 1 98.56 135 ASN A O 1
ATOM 1018 N N . LEU A 1 136 ? -9.242 0.52 9.961 1 98.81 136 LEU A N 1
ATOM 1019 C CA . LEU A 1 136 ? -9.227 0.857 8.539 1 98.81 136 LEU A CA 1
ATOM 1020 C C . LEU A 1 136 ? -10.219 1.977 8.234 1 98.81 136 LEU A C 1
ATOM 1022 O O . LEU A 1 136 ? -11.422 1.823 8.461 1 98.81 136 LEU A O 1
ATOM 1026 N N . TRP A 1 137 ? -9.758 3.104 7.762 1 98.88 137 TRP A N 1
ATOM 1027 C CA . TRP A 1 137 ? -10.555 4.215 7.254 1 98.88 137 TRP A CA 1
ATOM 1028 C C . TRP A 1 137 ? -10.594 4.207 5.73 1 98.88 137 TRP A C 1
ATOM 1030 O O . TRP A 1 137 ? -9.562 4.051 5.078 1 98.88 137 TRP A O 1
ATOM 1040 N N . VAL A 1 138 ? -11.766 4.293 5.145 1 98.94 138 VAL A N 1
ATOM 1041 C CA . VAL A 1 138 ? -11.891 4.457 3.703 1 98.94 138 VAL A CA 1
ATOM 1042 C C . VAL A 1 138 ? -12.086 5.938 3.369 1 98.94 138 VAL A C 1
ATOM 1044 O O . VAL A 1 138 ? -13.062 6.555 3.807 1 98.94 138 VAL A O 1
ATOM 1047 N N . LEU A 1 139 ? -11.18 6.477 2.623 1 98.94 139 LEU A N 1
ATOM 1048 C CA . LEU A 1 139 ? -11.164 7.887 2.252 1 98.94 139 LEU A CA 1
ATOM 1049 C C . LEU A 1 139 ? -11.469 8.062 0.766 1 98.94 139 LEU A C 1
ATOM 1051 O O . LEU A 1 139 ? -11.047 7.25 -0.057 1 98.94 139 LEU A O 1
ATOM 1055 N N . GLU A 1 140 ? -12.148 9.102 0.444 1 98.94 140 GLU A N 1
ATOM 1056 C CA . GLU A 1 140 ? -12.273 9.539 -0.943 1 98.94 140 GLU A CA 1
ATOM 1057 C C . GLU A 1 140 ? -11.398 10.758 -1.219 1 98.94 140 GLU A C 1
ATOM 1059 O O . GLU A 1 140 ? -11.469 11.758 -0.505 1 98.94 140 GLU A O 1
ATOM 1064 N N . VAL A 1 141 ? -10.555 10.688 -2.217 1 98.81 141 VAL A N 1
ATOM 1065 C CA . VAL A 1 141 ? -9.734 11.82 -2.635 1 98.81 141 VAL A CA 1
ATOM 1066 C C . VAL A 1 141 ? -10.594 12.836 -3.383 1 98.81 141 VAL A C 1
ATOM 1068 O O . VAL A 1 141 ? -11.281 12.484 -4.344 1 98.81 141 VAL A O 1
ATOM 1071 N N . ARG A 1 142 ? -10.484 14.055 -2.928 1 98.31 142 ARG A N 1
ATOM 1072 C CA . ARG A 1 142 ? -11.32 15.094 -3.514 1 98.31 142 ARG A CA 1
ATOM 1073 C C . ARG A 1 142 ? -10.508 16 -4.434 1 98.31 142 ARG A C 1
ATOM 1075 O O . ARG A 1 142 ? -11.016 16.484 -5.445 1 98.31 142 ARG A O 1
ATOM 1082 N N . ARG A 1 143 ? -9.289 16.25 -4.043 1 97.94 143 ARG A N 1
ATOM 1083 C CA . ARG A 1 143 ? -8.383 17.125 -4.781 1 97.94 143 ARG A CA 1
ATOM 1084 C C . ARG A 1 143 ? -6.934 16.688 -4.605 1 97.94 143 ARG A C 1
ATOM 1086 O O . ARG A 1 143 ? -6.57 16.141 -3.566 1 97.94 143 ARG A O 1
ATOM 1093 N N . ILE A 1 144 ? -6.176 16.969 -5.637 1 98.12 144 ILE A N 1
ATOM 1094 C CA . ILE A 1 144 ? -4.746 16.688 -5.582 1 98.12 144 ILE A CA 1
ATOM 1095 C C . ILE A 1 144 ? -3.951 17.938 -5.945 1 98.12 144 ILE A C 1
ATOM 1097 O O . ILE A 1 144 ? -4.234 18.594 -6.949 1 98.12 144 ILE A O 1
ATOM 1101 N N . TRP A 1 145 ? -2.986 18.234 -5.094 1 97.25 145 TRP A N 1
ATOM 1102 C CA . TRP A 1 145 ? -2.035 19.312 -5.344 1 97.25 145 TRP A CA 1
ATOM 1103 C C . TRP A 1 145 ? -0.624 18.766 -5.52 1 97.25 145 TRP A C 1
ATOM 1105 O O . TRP A 1 145 ? -0.157 17.969 -4.707 1 97.25 145 TRP A O 1
ATOM 1115 N N . LEU A 1 146 ? 0.06 19.203 -6.562 1 95.69 146 LEU A N 1
ATOM 1116 C CA . LEU A 1 146 ? 1.425 18.766 -6.824 1 95.69 146 LEU A CA 1
ATOM 1117 C C . LEU A 1 146 ? 2.404 19.922 -6.711 1 95.69 146 LEU A C 1
ATOM 1119 O O . LEU A 1 146 ? 2.107 21.031 -7.152 1 95.69 146 LEU A O 1
ATOM 1123 N N . ASP A 1 147 ? 3.453 19.609 -6.047 1 91.56 147 ASP A N 1
ATOM 1124 C CA . ASP A 1 147 ? 4.57 20.547 -6.098 1 91.56 147 ASP A CA 1
ATOM 1125 C C . ASP A 1 147 ? 5.168 20.609 -7.5 1 91.56 147 ASP A C 1
ATOM 1127 O O . ASP A 1 147 ? 5.156 19.625 -8.234 1 91.56 147 ASP A O 1
ATOM 1131 N N . SER A 1 148 ? 5.754 21.703 -7.812 1 86.12 148 SER A N 1
ATOM 1132 C CA . SER A 1 148 ? 6.363 21.875 -9.125 1 86.12 148 SER A CA 1
ATOM 1133 C C . SER A 1 148 ? 7.512 20.906 -9.336 1 86.12 148 SER A C 1
ATOM 1135 O O . SER A 1 148 ? 7.832 20.547 -10.469 1 86.12 148 SER A O 1
ATOM 1137 N N . ALA A 1 149 ? 8.086 20.438 -8.266 1 83.62 149 ALA A N 1
ATOM 1138 C CA . ALA A 1 149 ? 9.242 19.562 -8.344 1 83.62 149 ALA A CA 1
ATOM 1139 C C . ALA A 1 149 ? 8.82 18.094 -8.352 1 83.62 149 ALA A C 1
ATOM 1141 O O . ALA A 1 149 ? 9.664 17.188 -8.297 1 83.62 149 ALA A O 1
ATOM 1142 N N . TRP A 1 150 ? 7.547 17.766 -8.445 1 84.88 150 TRP A N 1
ATOM 1143 C CA . TRP A 1 150 ? 7.004 16.406 -8.383 1 84.88 150 TRP A CA 1
ATOM 1144 C C . TRP A 1 150 ? 7.723 15.484 -9.359 1 84.88 150 TRP A C 1
ATOM 1146 O O . TRP A 1 150 ? 8.094 14.367 -9.008 1 84.88 150 TRP A O 1
ATOM 1156 N N . GLN A 1 151 ? 8.016 15.961 -10.508 1 76.44 151 GLN A N 1
ATOM 1157 C CA . GLN A 1 151 ? 8.586 15.117 -11.555 1 76.44 151 GLN A CA 1
ATOM 1158 C C . GLN A 1 151 ? 10.07 14.859 -11.305 1 76.44 151 GLN A C 1
ATOM 1160 O O . GLN A 1 151 ? 10.648 13.922 -11.867 1 76.44 151 GLN A O 1
ATOM 1165 N N . GLU A 1 152 ? 10.656 15.602 -10.422 1 77.88 152 GLU A N 1
ATOM 1166 C CA . GLU A 1 152 ? 12.094 15.516 -10.219 1 77.88 152 GLU A CA 1
ATOM 1167 C C . GLU A 1 152 ? 12.43 14.742 -8.945 1 77.88 152 GLU A C 1
ATOM 1169 O O . GLU A 1 152 ? 13.492 14.133 -8.844 1 77.88 152 GLU A O 1
ATOM 1174 N N . LEU A 1 153 ? 11.477 14.859 -8.164 1 76.88 153 LEU A N 1
ATOM 1175 C CA . LEU A 1 153 ? 11.82 14.297 -6.859 1 76.88 153 LEU A CA 1
ATOM 1176 C C . LEU A 1 153 ? 11.336 12.852 -6.746 1 76.88 153 LEU A C 1
ATOM 1178 O O . LEU A 1 153 ? 10.453 12.43 -7.496 1 76.88 153 LEU A O 1
ATOM 1182 N N . ARG A 1 154 ? 12.016 12.039 -5.852 1 89.62 154 ARG A N 1
ATOM 1183 C CA . ARG A 1 154 ? 11.859 10.602 -5.672 1 89.62 154 ARG A CA 1
ATOM 1184 C C . ARG A 1 154 ? 11.062 10.289 -4.406 1 89.62 154 ARG A C 1
ATOM 1186 O O . ARG A 1 154 ? 11.172 11.008 -3.408 1 89.62 154 ARG A O 1
ATOM 1193 N N . LEU A 1 155 ? 10.32 9.242 -4.496 1 94.19 155 LEU A N 1
ATOM 1194 C CA . LEU A 1 155 ? 9.477 8.844 -3.375 1 94.19 155 LEU A CA 1
ATOM 1195 C C . LEU A 1 155 ? 10.258 8.008 -2.373 1 94.19 155 LEU A C 1
ATOM 1197 O O . LEU A 1 155 ? 11.273 7.402 -2.725 1 94.19 155 LEU A O 1
ATOM 1201 N N . LEU A 1 156 ? 9.852 8.109 -1.158 1 96.5 156 LEU A N 1
ATOM 1202 C CA . LEU A 1 156 ? 10.414 7.379 -0.025 1 96.5 156 LEU A CA 1
ATOM 1203 C C . LEU A 1 156 ? 9.531 6.191 0.349 1 96.5 156 LEU A C 1
ATOM 1205 O O . LEU A 1 156 ? 8.32 6.344 0.531 1 96.5 156 LEU A O 1
ATOM 1209 N N . HIS A 1 157 ? 10.125 4.941 0.438 1 97.56 157 HIS A N 1
ATOM 1210 C CA . HIS A 1 157 ? 9.391 3.723 0.767 1 97.56 157 HIS A CA 1
ATOM 1211 C C . HIS A 1 157 ? 9.93 3.084 2.041 1 97.56 157 HIS A C 1
ATOM 1213 O O . HIS A 1 157 ? 11.125 2.805 2.143 1 97.56 157 HIS A O 1
ATOM 1219 N N . HIS A 1 158 ? 9.078 2.861 3.033 1 96.56 158 HIS A N 1
ATOM 1220 C CA . HIS A 1 158 ? 9.477 2.287 4.312 1 96.56 158 HIS A CA 1
ATOM 1221 C C . HIS A 1 158 ? 9.531 0.764 4.238 1 96.56 158 HIS A C 1
ATOM 1223 O O . HIS A 1 158 ? 8.531 0.12 3.908 1 96.56 158 HIS A O 1
ATOM 1229 N N . GLN A 1 159 ? 10.641 0.211 4.566 1 93 159 GLN A N 1
ATOM 1230 C CA . GLN A 1 159 ? 10.844 -1.232 4.508 1 93 159 GLN A CA 1
ATOM 1231 C C . 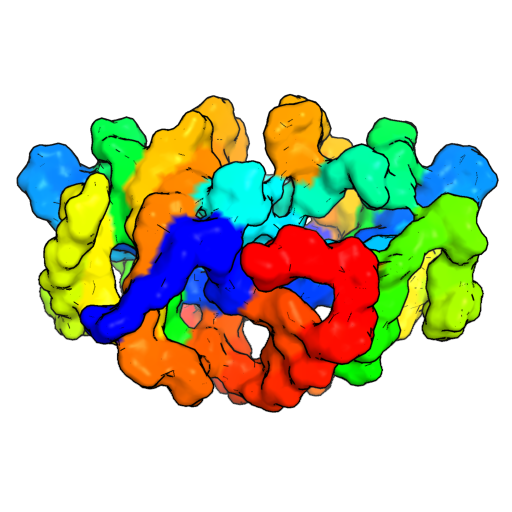GLN A 1 159 ? 10.781 -1.854 5.902 1 93 159 GLN A C 1
ATOM 1233 O O . GLN A 1 159 ? 11.328 -2.934 6.133 1 93 159 GLN A O 1
ATOM 1238 N N . GLY A 1 160 ? 10.211 -1.119 6.809 1 90.56 160 GLY A N 1
ATOM 1239 C CA . GLY A 1 160 ? 10.109 -1.594 8.18 1 90.56 160 GLY A CA 1
ATOM 1240 C C . GLY A 1 160 ? 11.328 -1.264 9.016 1 90.56 160 GLY A C 1
ATOM 1241 O O . GLY A 1 160 ? 12.453 -1.217 8.5 1 90.56 160 GLY A O 1
ATOM 1242 N N . ASP A 1 161 ? 11.148 -0.979 10.227 1 88.38 161 ASP A N 1
ATOM 1243 C CA . ASP A 1 161 ? 12.164 -0.828 11.266 1 88.38 161 ASP A CA 1
ATOM 1244 C C . ASP A 1 161 ? 13.086 0.348 10.961 1 88.38 161 ASP A C 1
ATOM 1246 O O . ASP A 1 161 ? 14.297 0.267 11.188 1 88.38 161 ASP A O 1
ATOM 1250 N N . GLY A 1 162 ? 12.562 1.32 10.352 1 91.12 162 GLY A N 1
ATOM 1251 C CA . GLY A 1 162 ? 13.328 2.537 10.117 1 91.12 162 GLY A CA 1
ATOM 1252 C C . GLY A 1 162 ? 14.211 2.463 8.891 1 91.12 162 GLY A C 1
ATOM 1253 O O . GLY A 1 162 ? 15.039 3.344 8.664 1 91.12 162 GLY A O 1
ATOM 1254 N N . ARG A 1 163 ? 14.086 1.369 8.141 1 93.5 163 ARG A N 1
ATOM 1255 C CA . ARG A 1 163 ? 14.781 1.261 6.867 1 93.5 163 ARG A CA 1
ATOM 1256 C C . ARG A 1 163 ? 13.906 1.744 5.715 1 93.5 163 ARG A C 1
ATOM 1258 O O . ARG A 1 163 ? 12.711 1.465 5.684 1 93.5 163 ARG A O 1
ATOM 1265 N N . PHE A 1 164 ? 14.539 2.555 4.84 1 95.69 164 PHE A N 1
ATOM 1266 C CA . PHE A 1 164 ? 13.82 3.127 3.713 1 95.69 164 PHE A CA 1
ATOM 1267 C C . PHE A 1 164 ? 14.578 2.902 2.41 1 95.69 164 PHE A C 1
ATOM 1269 O O . PHE A 1 164 ? 15.805 2.811 2.412 1 95.69 164 PHE A O 1
ATOM 1276 N N . SER A 1 165 ? 13.883 2.779 1.318 1 95.62 165 SER A N 1
ATOM 1277 C CA . SER A 1 165 ? 14.453 2.945 -0.015 1 95.62 165 SER A CA 1
ATOM 1278 C C . SER A 1 165 ? 13.93 4.215 -0.683 1 95.62 165 SER A C 1
ATOM 1280 O O . SER A 1 165 ? 12.812 4.652 -0.408 1 95.62 165 SER A O 1
ATOM 1282 N N . VAL A 1 166 ? 14.758 4.852 -1.427 1 95.81 166 VAL A N 1
ATOM 1283 C CA . VAL A 1 166 ? 14.398 5.973 -2.285 1 95.81 166 VAL A CA 1
ATOM 1284 C C . VAL A 1 166 ? 14.266 5.496 -3.73 1 95.81 166 VAL A C 1
ATOM 1286 O O . VAL A 1 166 ? 15.086 4.711 -4.207 1 95.81 166 VAL A O 1
ATOM 1289 N N . ASP A 1 167 ? 13.234 5.98 -4.426 1 94.56 167 ASP A N 1
ATOM 1290 C CA . ASP A 1 167 ? 13.094 5.621 -5.836 1 94.56 167 ASP A CA 1
ATOM 1291 C C . ASP A 1 167 ? 14.398 5.863 -6.59 1 94.56 167 ASP A C 1
ATOM 1293 O O . ASP A 1 167 ? 15.07 6.879 -6.383 1 94.56 167 ASP A O 1
ATOM 1297 N N . GLY A 1 168 ? 14.734 4.91 -7.469 1 94.06 168 GLY A N 1
ATOM 1298 C CA . GLY A 1 168 ? 15.867 5.027 -8.367 1 94.06 168 GLY A CA 1
ATOM 1299 C C . GLY A 1 168 ? 15.469 5.105 -9.828 1 94.06 168 GLY A C 1
ATOM 1300 O O . GLY A 1 168 ? 14.703 5.988 -10.219 1 94.06 168 GLY A O 1
ATOM 1301 N N . GLU A 1 169 ? 15.867 4.098 -10.555 1 92.19 169 GLU A N 1
ATOM 1302 C CA . GLU A 1 169 ? 15.578 4.043 -11.984 1 92.19 169 GLU A CA 1
ATOM 1303 C C . GLU A 1 169 ? 14.078 3.961 -12.25 1 92.19 169 GLU A C 1
ATOM 1305 O O . GLU A 1 169 ? 13.352 3.293 -11.508 1 92.19 169 GLU A O 1
ATOM 1310 N N . MET A 1 170 ? 13.75 4.645 -13.359 1 93.38 170 MET A N 1
ATOM 1311 C CA . MET A 1 170 ? 12.359 4.586 -13.82 1 93.38 170 MET A CA 1
ATOM 1312 C C . MET A 1 170 ? 12.234 3.705 -15.055 1 93.38 170 MET A C 1
ATOM 1314 O O . MET A 1 170 ? 13.102 3.727 -15.93 1 93.38 170 MET A O 1
ATOM 1318 N N . LEU A 1 171 ? 11.195 2.912 -15.07 1 93.25 171 LEU A N 1
ATOM 1319 C CA . LEU A 1 171 ? 10.844 2.09 -16.219 1 93.25 171 LEU A CA 1
ATOM 1320 C C . LEU A 1 171 ? 9.5 2.518 -16.812 1 93.25 171 LEU A C 1
ATOM 1322 O O . LEU A 1 171 ? 8.5 2.6 -16.094 1 93.25 171 LEU A O 1
ATOM 1326 N N . ASP A 1 172 ? 9.516 2.848 -18.109 1 92.94 172 ASP A N 1
ATOM 1327 C CA . ASP A 1 172 ? 8.273 3.164 -18.797 1 92.94 172 ASP A CA 1
ATOM 1328 C C . ASP A 1 172 ? 7.812 1.989 -19.656 1 92.94 172 ASP A C 1
ATOM 1330 O O . ASP A 1 172 ? 8.398 1.706 -20.703 1 92.94 172 ASP A O 1
ATOM 1334 N N . LEU A 1 173 ? 6.777 1.312 -19.203 1 93.12 173 LEU A N 1
ATOM 1335 C CA . LEU A 1 173 ? 6.211 0.167 -19.906 1 93.12 173 LEU A CA 1
ATOM 1336 C C . LEU A 1 173 ? 4.77 0.44 -20.328 1 93.12 173 LEU A C 1
ATOM 1338 O O . LEU A 1 173 ? 3.959 -0.485 -20.406 1 93.12 173 LEU A O 1
ATOM 1342 N N . SER A 1 174 ? 4.426 1.724 -20.438 1 89.56 174 SER A N 1
ATOM 1343 C CA . SER A 1 174 ? 3.068 2.139 -20.797 1 89.56 174 SER A CA 1
ATOM 1344 C C . SER A 1 174 ? 2.631 1.531 -22.125 1 89.56 174 SER A C 1
ATOM 1346 O O . SER A 1 174 ? 1.449 1.235 -22.312 1 89.56 174 SER A O 1
ATOM 1348 N N . ASP A 1 175 ? 3.551 1.26 -23.031 1 88.56 175 ASP A N 1
ATOM 1349 C CA . ASP A 1 175 ? 3.246 0.684 -24.344 1 88.56 175 ASP A CA 1
ATOM 1350 C C . ASP A 1 175 ? 2.832 -0.78 -24.219 1 88.56 175 ASP A C 1
ATOM 1352 O O . ASP A 1 175 ? 2.232 -1.343 -25.141 1 88.56 175 ASP A O 1
ATOM 1356 N N . ARG A 1 176 ? 3.102 -1.312 -23.078 1 88.31 176 ARG A N 1
ATOM 1357 C CA . ARG A 1 176 ? 2.814 -2.73 -22.891 1 88.31 176 ARG A CA 1
ATOM 1358 C C . ARG A 1 176 ? 1.489 -2.926 -22.156 1 88.31 176 ARG A C 1
ATOM 1360 O O . ARG A 1 176 ? 1.022 -4.055 -22 1 88.31 176 ARG A O 1
ATOM 1367 N N . MET A 1 177 ? 0.945 -1.786 -21.656 1 86.25 177 MET A N 1
ATOM 1368 C CA . MET A 1 177 ? -0.342 -1.863 -20.969 1 86.25 177 MET A CA 1
ATOM 1369 C C . MET A 1 177 ? -1.487 -1.955 -21.984 1 86.25 177 MET A C 1
ATOM 1371 O O . MET A 1 177 ? -1.909 -0.942 -22.531 1 86.25 177 MET A O 1
ATOM 1375 N N . VAL A 1 178 ? -2.066 -3.141 -22.219 1 83.12 178 VAL A N 1
ATOM 1376 C CA . VAL A 1 178 ? -3.025 -3.281 -23.297 1 83.12 178 VAL A CA 1
ATOM 1377 C C . VAL A 1 178 ? -4.418 -3.545 -22.734 1 83.12 178 VAL A C 1
ATOM 1379 O O . VAL A 1 178 ? -5.426 -3.271 -23.391 1 83.12 178 VAL A O 1
ATOM 1382 N N . LYS A 1 179 ? -4.613 -4.059 -21.609 1 79.12 179 LYS A N 1
ATOM 1383 C CA . LYS A 1 179 ? -5.918 -4.469 -21.094 1 79.12 179 LYS A CA 1
ATOM 1384 C C . LYS A 1 179 ? -6.566 -3.348 -20.281 1 79.12 179 LYS A C 1
ATOM 1386 O O . LYS A 1 179 ? -7.789 -3.184 -20.312 1 79.12 179 LYS A O 1
ATOM 1391 N N . TRP A 1 180 ? -5.875 -2.459 -19.516 1 70.5 180 TRP A N 1
ATOM 1392 C CA . TRP A 1 180 ? -6.445 -1.531 -18.531 1 70.5 180 TRP A CA 1
ATOM 1393 C C . TRP A 1 180 ? -6.41 -0.101 -19.062 1 70.5 180 TRP A C 1
ATOM 1395 O O . TRP A 1 180 ? -6.398 0.855 -18.281 1 70.5 180 TRP A O 1
ATOM 1405 N N . ARG A 1 181 ? -6.52 0.043 -20.312 1 68.75 181 ARG A N 1
ATOM 1406 C CA . ARG A 1 181 ? -6.371 1.36 -20.922 1 68.75 181 ARG A CA 1
ATOM 1407 C C . ARG A 1 181 ? -7.512 2.287 -20.516 1 68.75 181 ARG A C 1
ATOM 1409 O O . ARG A 1 181 ? -7.324 3.5 -20.391 1 68.75 181 ARG A O 1
ATOM 1416 N N . ASP A 1 182 ? -8.625 1.661 -20.188 1 65.56 182 ASP A N 1
ATOM 1417 C CA . ASP A 1 182 ? -9.781 2.482 -19.844 1 65.56 182 ASP A CA 1
ATOM 1418 C C . ASP A 1 182 ? -9.609 3.119 -18.469 1 65.56 182 ASP A C 1
ATOM 1420 O O . ASP A 1 182 ? -10.25 4.129 -18.172 1 65.56 182 ASP A O 1
ATOM 1424 N N . LEU A 1 183 ? -8.805 2.523 -17.656 1 62.72 183 LEU A N 1
ATOM 1425 C CA . LEU A 1 183 ? -8.578 3.062 -16.312 1 62.72 183 LEU A CA 1
ATOM 1426 C C . LEU A 1 183 ? -7.48 4.121 -16.344 1 62.72 183 LEU A C 1
ATOM 1428 O O . LEU A 1 183 ? -7.289 4.844 -15.359 1 62.72 183 LEU A O 1
ATOM 1432 N N . MET A 1 184 ? -6.75 4.164 -17.469 1 60.09 184 MET A N 1
ATOM 1433 C CA . MET A 1 184 ? -5.605 5.062 -17.594 1 60.09 184 MET A CA 1
ATOM 1434 C C . MET A 1 184 ? -6.035 6.414 -18.156 1 60.09 184 MET A C 1
ATOM 1436 O O . MET A 1 184 ? -5.336 7.414 -17.984 1 60.09 184 MET A O 1
ATOM 1440 N N . ASN A 1 185 ? -7.172 6.633 -18.672 1 51.94 185 ASN A N 1
ATOM 1441 C CA . ASN A 1 185 ? -7.551 7.867 -19.344 1 51.94 185 ASN A CA 1
ATOM 1442 C C . ASN A 1 185 ? -7.961 8.953 -18.359 1 51.94 185 ASN A C 1
ATOM 1444 O O . ASN A 1 185 ? -8.602 8.664 -17.344 1 51.94 185 ASN A O 1
ATOM 1448 N N . MET B 1 1 ? 14.109 -20.531 -3.119 1 63.72 1 MET B N 1
ATOM 1449 C CA . MET B 1 1 ? 13.656 -20.062 -1.812 1 63.72 1 MET B CA 1
ATOM 1450 C C . MET B 1 1 ? 14.391 -20.797 -0.691 1 63.72 1 MET B C 1
ATOM 1452 O O . MET B 1 1 ? 14.297 -22.016 -0.563 1 63.72 1 MET B O 1
ATOM 1456 N N . HIS B 1 2 ? 15.32 -20.078 -0.101 1 66.62 2 HIS B N 1
ATOM 1457 C CA . HIS B 1 2 ? 16.281 -20.766 0.753 1 66.62 2 HIS B CA 1
ATOM 1458 C C . HIS B 1 2 ? 16.141 -20.312 2.205 1 66.62 2 HIS B C 1
ATOM 1460 O O . HIS B 1 2 ? 16.703 -20.938 3.105 1 66.62 2 HIS B O 1
ATOM 1466 N N . ASP B 1 3 ? 15.492 -19.266 2.428 1 84.25 3 ASP B N 1
ATOM 1467 C CA . ASP B 1 3 ? 15.375 -18.812 3.807 1 84.25 3 ASP B CA 1
ATOM 1468 C C . ASP B 1 3 ? 13.93 -18.469 4.148 1 84.25 3 ASP B C 1
ATOM 1470 O O . ASP B 1 3 ? 13.062 -18.422 3.266 1 84.25 3 ASP B O 1
ATOM 1474 N N . SER B 1 4 ? 13.773 -18.531 5.492 1 89.31 4 SER B N 1
ATOM 1475 C CA . SER B 1 4 ? 12.438 -18.188 5.965 1 89.31 4 SER B CA 1
ATOM 1476 C C . SER B 1 4 ? 12.477 -17.047 6.98 1 89.31 4 SER B C 1
ATOM 1478 O O . SER B 1 4 ? 13.492 -16.844 7.645 1 89.31 4 SER B O 1
ATOM 1480 N N . LEU B 1 5 ? 11.5 -16.219 6.984 1 91.56 5 LEU B N 1
ATOM 1481 C CA . LEU B 1 5 ? 11.258 -15.156 7.949 1 91.56 5 LEU B CA 1
ATOM 1482 C C . LEU B 1 5 ? 9.984 -15.422 8.742 1 91.56 5 LEU B C 1
ATOM 1484 O O . LEU B 1 5 ? 9.016 -15.969 8.203 1 91.56 5 LEU B O 1
ATOM 1488 N N . PRO B 1 6 ? 10.055 -15.133 10.125 1 94.31 6 PRO B N 1
ATOM 1489 C CA . PRO B 1 6 ? 8.781 -15.219 10.844 1 94.31 6 PRO B CA 1
ATOM 1490 C C . PRO B 1 6 ? 7.656 -14.453 10.148 1 94.31 6 PRO B C 1
ATOM 1492 O O . PRO B 1 6 ? 7.887 -13.367 9.609 1 94.31 6 PRO B O 1
ATOM 1495 N N . ALA B 1 7 ? 6.449 -15.039 10.156 1 96.5 7 ALA B N 1
ATOM 1496 C CA . ALA B 1 7 ? 5.305 -14.453 9.461 1 96.5 7 ALA B CA 1
ATOM 1497 C C . ALA B 1 7 ? 5.039 -13.031 9.945 1 96.5 7 ALA B C 1
ATOM 1499 O O . ALA B 1 7 ? 4.613 -12.172 9.172 1 96.5 7 ALA B O 1
ATOM 1500 N N . GLU B 1 8 ? 5.348 -12.727 11.227 1 95.25 8 GLU B N 1
ATOM 1501 C CA . GLU B 1 8 ? 5.086 -11.43 11.844 1 95.25 8 GLU B CA 1
ATOM 1502 C C . GLU B 1 8 ? 5.953 -10.344 11.219 1 95.25 8 GLU B C 1
ATOM 1504 O O . GLU B 1 8 ? 5.703 -9.148 11.43 1 95.25 8 GLU B O 1
ATOM 1509 N N . LYS B 1 9 ? 6.973 -10.711 10.43 1 95.62 9 LYS B N 1
ATOM 1510 C CA . LYS B 1 9 ? 7.867 -9.75 9.789 1 95.62 9 LYS B CA 1
ATOM 1511 C C . LYS B 1 9 ? 7.406 -9.438 8.375 1 95.62 9 LYS B C 1
ATOM 1513 O O . LYS B 1 9 ? 8.156 -8.836 7.594 1 95.62 9 LYS B O 1
ATOM 1518 N N . ALA B 1 10 ? 6.172 -9.781 8.008 1 97.69 10 ALA B N 1
ATOM 1519 C CA . ALA B 1 10 ? 5.621 -9.523 6.68 1 97.69 10 ALA B CA 1
ATOM 1520 C C . ALA B 1 10 ? 5.723 -8.039 6.324 1 97.69 10 ALA B C 1
ATOM 1522 O O . ALA B 1 10 ? 5.922 -7.684 5.164 1 97.69 10 ALA B O 1
ATOM 1523 N N . TYR B 1 11 ? 5.637 -7.145 7.352 1 96.56 11 TYR B N 1
ATOM 1524 C CA . TYR B 1 11 ? 5.676 -5.703 7.125 1 96.56 11 TYR B CA 1
ATOM 1525 C C . TYR B 1 11 ? 7.023 -5.277 6.551 1 96.56 11 TYR B C 1
ATOM 1527 O O . TYR B 1 11 ? 7.109 -4.281 5.828 1 96.56 11 TYR B O 1
ATOM 1535 N N . ARG B 1 12 ? 8.07 -6 6.773 1 94.81 12 ARG B N 1
ATOM 1536 C CA . ARG B 1 12 ? 9.398 -5.672 6.254 1 94.81 12 ARG B CA 1
ATOM 1537 C C . ARG B 1 12 ? 9.445 -5.859 4.738 1 94.81 12 ARG B C 1
ATOM 1539 O O . ARG B 1 12 ? 10.391 -5.41 4.086 1 94.81 12 ARG B O 1
ATOM 1546 N N . ILE B 1 13 ? 8.453 -6.523 4.211 1 95.94 13 ILE B N 1
ATOM 1547 C CA . ILE B 1 13 ? 8.414 -6.816 2.781 1 95.94 13 ILE B CA 1
ATOM 1548 C C . ILE B 1 13 ? 7.328 -5.977 2.111 1 95.94 13 ILE B C 1
ATOM 1550 O O . ILE B 1 13 ? 7.59 -5.285 1.126 1 95.94 13 ILE B O 1
ATOM 1554 N N . LEU B 1 14 ? 6.141 -5.922 2.73 1 98.06 14 LEU B N 1
ATOM 1555 C CA . LEU B 1 14 ? 4.969 -5.449 2.002 1 98.06 14 LEU B CA 1
ATOM 1556 C C . LEU B 1 14 ? 4.711 -3.973 2.285 1 98.06 14 LEU B C 1
ATOM 1558 O O . LEU B 1 14 ? 4.047 -3.293 1.499 1 98.06 14 LEU B O 1
ATOM 1562 N N . GLU B 1 15 ? 5.215 -3.432 3.41 1 97.38 15 GLU B N 1
ATOM 1563 C CA . GLU B 1 15 ? 4.906 -2.053 3.775 1 97.38 15 GLU B CA 1
ATOM 1564 C C . GLU B 1 15 ? 5.414 -1.075 2.721 1 97.38 15 GLU B C 1
ATOM 1566 O O . GLU B 1 15 ? 4.82 -0.013 2.516 1 97.38 15 GLU B O 1
ATOM 1571 N N . ALA B 1 16 ? 6.457 -1.467 2.02 1 97.19 16 ALA B N 1
ATOM 1572 C CA . ALA B 1 16 ? 7.062 -0.581 1.031 1 97.19 16 ALA B CA 1
ATOM 1573 C C . ALA B 1 16 ? 6.168 -0.435 -0.197 1 97.19 16 ALA B C 1
ATOM 1575 O O . ALA B 1 16 ? 6.383 0.452 -1.026 1 97.19 16 ALA B O 1
ATOM 1576 N N . GLY B 1 17 ? 5.215 -1.336 -0.371 1 97.88 17 GLY B N 1
ATOM 1577 C CA . GLY B 1 17 ? 4.227 -1.237 -1.435 1 97.88 17 GLY B CA 1
ATOM 1578 C C . GLY B 1 17 ? 4.734 -1.75 -2.77 1 97.88 17 GLY B C 1
ATOM 1579 O O . GLY B 1 17 ? 4.426 -1.181 -3.816 1 97.88 17 GLY B O 1
ATOM 1580 N N . PRO B 1 18 ? 5.551 -2.77 -2.795 1 98.19 18 PRO B N 1
ATOM 1581 C CA . PRO B 1 18 ? 5.977 -3.303 -4.09 1 98.19 18 PRO B CA 1
ATOM 1582 C C . PRO B 1 18 ? 4.816 -3.883 -4.898 1 98.19 18 PRO B C 1
ATOM 1584 O O . PRO B 1 18 ? 3.807 -4.301 -4.324 1 98.19 18 PRO B O 1
ATOM 1587 N N . VAL B 1 19 ? 5.008 -3.881 -6.238 1 97.81 19 VAL B N 1
ATOM 1588 C CA . VAL B 1 19 ? 4.098 -4.688 -7.043 1 97.81 19 VAL B CA 1
ATOM 1589 C C . VAL B 1 19 ? 4.23 -6.16 -6.656 1 97.81 19 VAL B C 1
ATOM 1591 O O . VAL B 1 19 ? 5.336 -6.637 -6.379 1 97.81 19 VAL B O 1
ATOM 1594 N N . ILE B 1 20 ? 3.109 -6.871 -6.652 1 98.81 20 ILE B N 1
ATOM 1595 C CA . ILE B 1 20 ? 3.18 -8.281 -6.289 1 98.81 20 ILE B CA 1
ATOM 1596 C C . ILE B 1 20 ? 2.486 -9.125 -7.355 1 98.81 20 ILE B C 1
ATOM 1598 O O . ILE B 1 20 ? 1.718 -8.602 -8.164 1 98.81 20 ILE B O 1
ATOM 1602 N N . LEU B 1 21 ? 2.844 -10.414 -7.406 1 98.81 21 LEU B N 1
ATOM 1603 C CA . LEU B 1 21 ? 2.074 -11.445 -8.086 1 98.81 21 LEU B CA 1
ATOM 1604 C C . LEU B 1 21 ? 1.266 -12.266 -7.086 1 98.81 21 LEU B C 1
ATOM 1606 O O . LEU B 1 21 ? 1.789 -12.68 -6.047 1 98.81 21 LEU B O 1
ATOM 1610 N N . VAL B 1 22 ? 0.011 -12.43 -7.332 1 98.94 22 VAL B N 1
ATOM 1611 C CA . VAL B 1 22 ? -0.834 -13.312 -6.531 1 98.94 22 VAL B CA 1
ATOM 1612 C C . VAL B 1 22 ? -0.943 -14.68 -7.199 1 98.94 22 VAL B C 1
ATOM 1614 O O . VAL B 1 22 ? -1.444 -14.789 -8.32 1 98.94 22 VAL B O 1
ATOM 1617 N N . SER B 1 23 ? -0.44 -15.695 -6.555 1 98.94 23 SER B N 1
ATOM 1618 C CA . SER B 1 23 ? -0.509 -17.078 -7.008 1 98.94 23 SER B CA 1
ATOM 1619 C C . SER B 1 23 ? -1.667 -17.828 -6.348 1 98.94 23 SER B C 1
ATOM 1621 O O . SER B 1 23 ? -1.83 -17.766 -5.129 1 98.94 23 SER B O 1
ATOM 1623 N N . THR B 1 24 ? -2.469 -18.438 -7.086 1 98.88 24 THR B N 1
ATOM 1624 C CA . THR B 1 24 ? -3.598 -19.203 -6.59 1 98.88 24 THR B CA 1
ATOM 1625 C C . THR B 1 24 ? -3.645 -20.578 -7.25 1 98.88 24 THR B C 1
ATOM 1627 O O . THR B 1 24 ? -2.98 -20.812 -8.266 1 98.88 24 THR B O 1
ATOM 1630 N N . ARG B 1 25 ? -4.305 -21.484 -6.641 1 98.75 25 ARG B N 1
ATOM 1631 C CA . ARG B 1 25 ? -4.691 -22.781 -7.199 1 98.75 25 ARG B CA 1
ATOM 1632 C C . ARG B 1 25 ? -6.18 -23.047 -7 1 98.75 25 ARG B C 1
ATOM 1634 O O . ARG B 1 25 ? -6.668 -23.031 -5.867 1 98.75 25 ARG B O 1
ATOM 1641 N N . GLY B 1 26 ? -6.914 -23.281 -8.125 1 97.94 26 GLY B N 1
ATOM 1642 C CA . GLY B 1 26 ? -8.328 -23.594 -8.039 1 97.94 26 GLY B CA 1
ATOM 1643 C C . GLY B 1 26 ? -8.594 -25 -7.535 1 97.94 26 GLY B C 1
ATOM 1644 O O . GLY B 1 26 ? -7.668 -25.812 -7.422 1 97.94 26 GLY B O 1
ATOM 1645 N N . THR B 1 27 ? -9.82 -25.281 -7.227 1 97.38 27 THR B N 1
ATOM 1646 C CA . THR B 1 27 ? -10.219 -26.609 -6.766 1 97.38 27 THR B CA 1
ATOM 1647 C C . THR B 1 27 ? -10.016 -27.641 -7.863 1 97.38 27 THR B C 1
ATOM 1649 O O . THR B 1 27 ? -9.93 -28.844 -7.586 1 97.38 27 THR B O 1
ATOM 1652 N N . ASP B 1 28 ? -9.961 -27.203 -9.055 1 96.38 28 ASP B N 1
ATOM 1653 C CA . ASP B 1 28 ? -9.711 -28.094 -10.18 1 96.38 28 ASP B CA 1
ATOM 1654 C C . ASP B 1 28 ? -8.219 -28.391 -10.32 1 96.38 28 ASP B C 1
ATOM 1656 O O . ASP B 1 28 ? -7.805 -29.125 -11.219 1 96.38 28 ASP B O 1
ATOM 1660 N N . GLY B 1 29 ? -7.438 -27.75 -9.547 1 97.25 29 GLY B N 1
ATOM 1661 C CA . GLY B 1 29 ? -6.004 -28 -9.531 1 97.25 29 GLY B CA 1
ATOM 1662 C C . GLY B 1 29 ? -5.223 -27 -10.375 1 97.25 29 GLY B C 1
ATOM 1663 O O . GLY B 1 29 ? -3.996 -26.922 -10.281 1 97.25 29 GLY B O 1
ATOM 1664 N N . ARG B 1 30 ? -5.875 -26.203 -11.141 1 97.25 30 ARG B N 1
ATOM 1665 C CA . ARG B 1 30 ? -5.195 -25.25 -12.023 1 97.25 30 ARG B CA 1
ATOM 1666 C C . ARG B 1 30 ? -4.582 -24.109 -11.234 1 97.25 30 ARG B C 1
ATOM 1668 O O . ARG B 1 30 ? -5.23 -23.531 -10.359 1 97.25 30 ARG B O 1
ATOM 1675 N N . THR B 1 31 ? -3.34 -23.844 -11.562 1 98.5 31 THR B N 1
ATOM 1676 C CA . THR B 1 31 ? -2.652 -22.719 -10.945 1 98.5 31 THR B CA 1
ATOM 1677 C C . THR B 1 31 ? -2.859 -21.438 -11.758 1 98.5 31 THR B C 1
ATOM 1679 O O . THR B 1 31 ? -3.17 -21.5 -12.945 1 98.5 31 THR B O 1
ATOM 1682 N N . ASN B 1 32 ? -2.76 -20.312 -11.156 1 98.75 32 ASN B N 1
ATOM 1683 C CA . ASN B 1 32 ? -2.879 -19.016 -11.82 1 98.75 32 ASN B CA 1
ATOM 1684 C C . ASN B 1 32 ? -2.021 -17.953 -11.141 1 98.75 32 ASN B C 1
ATOM 1686 O O . ASN B 1 32 ? -1.705 -18.078 -9.961 1 98.75 32 ASN B O 1
ATOM 1690 N N . LEU B 1 33 ? -1.595 -17.016 -11.969 1 98.75 33 LEU B N 1
ATOM 1691 C CA . LEU B 1 33 ? -0.936 -15.797 -11.5 1 98.75 33 LEU B CA 1
ATOM 1692 C C . LEU B 1 33 ? -1.716 -14.555 -11.922 1 98.75 33 LEU B C 1
ATOM 1694 O O . LEU B 1 33 ? -2.293 -14.523 -13.016 1 98.75 33 LEU B O 1
ATOM 1698 N N . MET B 1 34 ? -1.689 -13.586 -11.125 1 98.38 34 MET B N 1
ATOM 1699 C CA . MET B 1 34 ? -2.107 -12.25 -11.523 1 98.38 34 MET B CA 1
ATOM 1700 C C . MET B 1 34 ? -1.194 -11.188 -10.914 1 98.38 34 MET B C 1
ATOM 1702 O O . MET B 1 34 ? -0.56 -11.43 -9.883 1 98.38 34 MET B O 1
ATOM 1706 N N . THR B 1 35 ? -1.11 -10.047 -11.602 1 98.12 35 THR B N 1
ATOM 1707 C CA . THR B 1 35 ? -0.394 -8.891 -11.086 1 98.12 35 THR B CA 1
ATOM 1708 C C . THR B 1 35 ? -1.32 -8.008 -10.242 1 98.12 35 THR B C 1
ATOM 1710 O O . THR B 1 35 ? -2.469 -7.773 -10.625 1 98.12 35 THR B O 1
ATOM 1713 N N . ALA B 1 36 ? -0.863 -7.543 -9.133 1 98.06 36 ALA B N 1
ATOM 1714 C CA . ALA B 1 36 ? -1.647 -6.68 -8.25 1 98.06 36 ALA B CA 1
ATOM 1715 C C . ALA B 1 36 ? -0.787 -5.559 -7.676 1 98.06 36 ALA B C 1
ATOM 1717 O O . ALA B 1 36 ? 0.366 -5.781 -7.297 1 98.06 36 ALA B O 1
ATOM 1718 N N . GLY B 1 37 ? -1.367 -4.359 -7.625 1 97.19 37 GLY B N 1
ATOM 1719 C CA . GLY B 1 37 ? -0.698 -3.211 -7.035 1 97.19 37 GLY B CA 1
ATOM 1720 C C . GLY B 1 37 ? -1.451 -2.621 -5.855 1 97.19 37 GLY B C 1
ATOM 1721 O O . GLY B 1 37 ? -0.903 -1.814 -5.105 1 97.19 37 GLY B O 1
ATOM 1722 N N . PHE B 1 38 ? -2.711 -2.965 -5.691 1 98.44 38 PHE B N 1
ATOM 1723 C CA . PHE B 1 38 ? -3.533 -2.449 -4.605 1 98.44 38 PHE B CA 1
ATOM 1724 C C . PHE B 1 38 ? -3.516 -3.402 -3.416 1 98.44 38 PHE B C 1
ATOM 1726 O O . PHE B 1 38 ? -4.383 -4.27 -3.295 1 98.44 38 PHE B O 1
ATOM 1733 N N . HIS B 1 39 ? -2.57 -3.184 -2.504 1 98.81 39 HIS B N 1
ATOM 1734 C CA . HIS B 1 39 ? -2.445 -3.953 -1.271 1 98.81 39 HIS B CA 1
ATOM 1735 C C . HIS B 1 39 ? -1.765 -3.137 -0.178 1 98.81 39 HIS B C 1
ATOM 1737 O O . HIS B 1 39 ? -1.124 -2.123 -0.463 1 98.81 39 HIS B O 1
ATOM 1743 N N . MET B 1 40 ? -1.958 -3.574 1.075 1 98.81 40 MET B N 1
ATOM 1744 C CA . MET B 1 40 ? -1.263 -2.955 2.199 1 98.81 40 MET B CA 1
ATOM 1745 C C . MET B 1 40 ? -1.197 -3.906 3.391 1 98.81 40 MET B C 1
ATOM 1747 O O . MET B 1 40 ? -2.055 -4.781 3.539 1 98.81 40 MET B O 1
ATOM 1751 N N . MET B 1 41 ? -0.172 -3.703 4.234 1 98.56 41 MET B N 1
ATOM 1752 C CA . MET B 1 41 ? -0.262 -4.227 5.594 1 98.56 41 MET B CA 1
ATOM 1753 C C . MET B 1 41 ? -1.436 -3.602 6.344 1 98.56 41 MET B C 1
ATOM 1755 O O . MET B 1 41 ? -1.713 -2.412 6.188 1 98.56 41 MET B O 1
ATOM 1759 N N . MET B 1 42 ? -2.102 -4.465 7.23 1 98.44 42 MET B N 1
ATOM 1760 C CA . MET B 1 42 ? -3.211 -3.947 8.023 1 98.44 42 MET B CA 1
ATOM 1761 C C . MET B 1 42 ? -2.908 -4.047 9.516 1 98.44 42 MET B C 1
ATOM 1763 O O . MET B 1 42 ? -3.428 -3.266 10.312 1 98.44 42 MET B O 1
ATOM 1767 N N . GLN B 1 43 ? -2.137 -5.027 9.836 1 97.06 43 GLN B N 1
ATOM 1768 C CA . GLN B 1 43 ? -1.853 -5.336 11.234 1 97.06 43 GLN B CA 1
ATOM 1769 C C . GLN B 1 43 ? -0.548 -6.117 11.367 1 97.06 43 GLN B C 1
ATOM 1771 O O . GLN B 1 43 ? -0.252 -6.992 10.555 1 97.06 43 GLN B O 1
ATOM 1776 N N . HIS B 1 44 ? 0.227 -5.891 12.43 1 95.25 44 HIS B N 1
ATOM 1777 C CA . HIS B 1 44 ? 1.491 -6.578 12.656 1 95.25 44 HIS B CA 1
ATOM 1778 C C . HIS B 1 44 ? 1.264 -7.965 13.25 1 95.25 44 HIS B C 1
ATOM 1780 O O . HIS B 1 44 ? 1.891 -8.938 12.828 1 95.25 44 HIS B O 1
ATOM 1786 N N . ALA B 1 45 ? 0.401 -7.98 14.25 1 94.19 45 ALA B N 1
ATOM 1787 C CA . ALA B 1 45 ? 0.167 -9.242 14.953 1 94.19 45 ALA B CA 1
ATOM 1788 C C . ALA B 1 45 ? -1.318 -9.438 15.242 1 94.19 45 ALA B C 1
ATOM 1790 O O . ALA B 1 45 ? -1.913 -8.68 16.016 1 94.19 45 ALA B O 1
ATOM 1791 N N . PRO B 1 46 ? -1.915 -10.445 14.727 1 97.31 46 PRO B N 1
ATOM 1792 C CA . PRO B 1 46 ? -1.369 -11.273 13.648 1 97.31 46 PRO B CA 1
ATOM 1793 C C . PRO B 1 46 ? -1.053 -10.469 12.391 1 97.31 46 PRO B C 1
ATOM 1795 O O . PRO B 1 46 ? -1.569 -9.359 12.211 1 97.31 46 PRO B O 1
ATOM 1798 N N . PRO B 1 47 ? -0.138 -10.992 11.57 1 98.38 47 PRO B N 1
ATOM 1799 C CA . PRO B 1 47 ? 0.213 -10.281 10.336 1 98.38 47 PRO B CA 1
ATOM 1800 C C . PRO B 1 47 ? -0.885 -10.359 9.281 1 98.38 47 PRO B C 1
ATOM 1802 O O . PRO B 1 47 ? -0.998 -11.359 8.57 1 98.38 47 PRO B O 1
ATOM 1805 N N . LEU B 1 48 ? -1.646 -9.289 9.164 1 98.81 48 LEU B N 1
ATOM 1806 C CA . LEU B 1 48 ? -2.752 -9.211 8.211 1 98.81 48 LEU B CA 1
ATOM 1807 C C . LEU B 1 48 ? -2.41 -8.273 7.059 1 98.81 48 LEU B C 1
ATOM 1809 O O . LEU B 1 48 ? -1.793 -7.227 7.262 1 98.81 48 LEU B O 1
ATOM 1813 N N . VAL B 1 49 ? -2.836 -8.664 5.887 1 98.88 49 VAL B N 1
ATOM 1814 C CA . VAL B 1 49 ? -2.662 -7.898 4.652 1 98.88 49 VAL B CA 1
ATOM 1815 C C . VAL B 1 49 ? -4.008 -7.742 3.947 1 98.88 49 VAL B C 1
ATOM 1817 O O . VAL B 1 49 ? -4.789 -8.688 3.873 1 98.88 49 VAL B O 1
ATOM 1820 N N . GLY B 1 50 ? -4.301 -6.52 3.514 1 98.88 50 GLY B N 1
ATOM 1821 C CA . GLY B 1 50 ? -5.41 -6.293 2.602 1 98.88 50 GLY B CA 1
ATOM 1822 C C . GLY B 1 50 ? -4.992 -6.293 1.144 1 98.88 50 GLY B C 1
ATOM 1823 O O . GLY B 1 50 ? -3.945 -5.746 0.792 1 98.88 50 GLY B O 1
ATOM 1824 N N . VAL B 1 51 ? -5.805 -6.914 0.284 1 98.94 51 VAL B N 1
ATOM 1825 C CA . VAL B 1 51 ? -5.551 -6.898 -1.152 1 98.94 51 VAL B CA 1
ATOM 1826 C C . VAL B 1 51 ? -6.871 -6.738 -1.906 1 98.94 51 VAL B C 1
ATOM 1828 O O . VAL B 1 51 ? -7.883 -7.328 -1.526 1 98.94 51 VAL B O 1
ATOM 1831 N N . ILE B 1 52 ? -6.852 -5.953 -2.98 1 98.88 52 ILE B N 1
ATOM 1832 C CA . ILE B 1 52 ? -8.039 -5.758 -3.807 1 98.88 52 ILE B CA 1
ATOM 1833 C C . ILE B 1 52 ? -8.016 -6.734 -4.98 1 98.88 52 ILE B C 1
ATOM 1835 O O . ILE B 1 52 ? -7.141 -6.66 -5.844 1 98.88 52 ILE B O 1
ATOM 1839 N N . ILE B 1 53 ? -8.906 -7.668 -5.035 1 98.62 53 ILE B N 1
ATOM 1840 C CA . ILE B 1 53 ? -9.117 -8.648 -6.094 1 98.62 53 ILE B CA 1
ATOM 1841 C C . ILE B 1 53 ? -10.609 -8.766 -6.398 1 98.62 53 ILE B C 1
ATOM 1843 O O . ILE B 1 53 ? -11.406 -9.125 -5.527 1 98.62 53 ILE B O 1
ATOM 1847 N N . GLY B 1 54 ? -10.977 -8.477 -7.594 1 97.88 54 GLY B N 1
ATOM 1848 C CA . GLY B 1 54 ? -12.391 -8.461 -7.93 1 97.88 54 GLY B CA 1
ATOM 1849 C C . GLY B 1 54 ? -12.797 -9.562 -8.891 1 97.88 54 GLY B C 1
ATOM 1850 O O . GLY B 1 54 ? -11.969 -10.398 -9.266 1 97.88 54 GLY B O 1
ATOM 1851 N N . PRO B 1 55 ? -14.102 -9.617 -9.242 1 97 55 PRO B N 1
ATOM 1852 C CA . PRO B 1 55 ? -14.617 -10.688 -10.102 1 97 55 PRO B CA 1
ATOM 1853 C C . PRO B 1 55 ? -14.055 -10.633 -11.516 1 97 55 PRO B C 1
ATOM 1855 O O . PRO B 1 55 ? -14.156 -11.617 -12.266 1 97 55 PRO B O 1
ATOM 1858 N N . TRP B 1 56 ? -13.414 -9.562 -11.898 1 94.25 56 TRP B N 1
ATOM 1859 C CA . TRP B 1 56 ? -12.781 -9.43 -13.211 1 94.25 56 TRP B CA 1
ATOM 1860 C C . TRP B 1 56 ? -11.445 -10.172 -13.242 1 94.25 56 TRP B C 1
ATOM 1862 O O . TRP B 1 56 ? -10.875 -10.375 -14.32 1 94.25 56 TRP B O 1
ATOM 1872 N N . ASP B 1 57 ? -10.938 -10.547 -12.133 1 95.94 57 ASP B N 1
ATOM 1873 C CA . ASP B 1 57 ? -9.719 -11.344 -12.039 1 95.94 57 ASP B CA 1
ATOM 1874 C C . ASP B 1 57 ? -10.039 -12.836 -12 1 95.94 57 ASP B C 1
ATOM 1876 O O . ASP B 1 57 ? -10.891 -13.273 -11.227 1 95.94 57 ASP B O 1
ATOM 1880 N N . TYR B 1 58 ? -9.352 -13.625 -12.797 1 97.44 58 TYR B N 1
ATOM 1881 C CA . TYR B 1 58 ? -9.539 -15.07 -12.781 1 97.44 58 TYR B CA 1
ATOM 1882 C C . TYR B 1 58 ? -9.227 -15.648 -11.406 1 97.44 58 TYR B C 1
ATOM 1884 O O . TYR B 1 58 ? -9.875 -16.609 -10.969 1 97.44 58 TYR B O 1
ATOM 1892 N N . SER B 1 59 ? -8.336 -15.094 -10.656 1 98.06 59 SER B N 1
ATOM 1893 C CA . SER B 1 59 ? -7.914 -15.539 -9.328 1 98.06 59 SER B CA 1
ATOM 1894 C C . SER B 1 59 ? -9.047 -15.422 -8.32 1 98.06 59 SER B C 1
ATOM 1896 O O . SER B 1 59 ? -9.016 -16.047 -7.262 1 98.06 59 SER B O 1
ATOM 1898 N N . TYR B 1 60 ? -10.062 -14.602 -8.648 1 98.44 60 TYR B N 1
ATOM 1899 C CA . TYR B 1 60 ? -11.156 -14.32 -7.727 1 98.44 60 TYR B CA 1
ATOM 1900 C C . TYR B 1 60 ? -11.859 -15.602 -7.309 1 98.44 60 TYR B C 1
ATOM 1902 O O . TYR B 1 60 ? -12.07 -15.844 -6.117 1 98.44 60 TYR B O 1
ATOM 1910 N N . GLN B 1 61 ? -12.227 -16.422 -8.219 1 97.62 61 GLN B N 1
ATOM 1911 C CA . GLN B 1 61 ? -12.961 -17.656 -7.918 1 97.62 61 GLN B CA 1
ATOM 1912 C C . GLN B 1 61 ? -12.109 -18.609 -7.094 1 97.62 61 GLN B C 1
ATOM 1914 O O . GLN B 1 61 ? -12.602 -19.234 -6.141 1 97.62 61 GLN B O 1
ATOM 1919 N N . ALA B 1 62 ? -10.867 -18.781 -7.5 1 98 62 ALA B N 1
ATOM 1920 C CA . ALA B 1 62 ? -9.977 -19.656 -6.742 1 98 62 ALA B CA 1
ATOM 1921 C C . ALA B 1 62 ? -9.867 -19.203 -5.289 1 98 62 ALA B C 1
ATOM 1923 O O . ALA B 1 62 ? -9.93 -20.016 -4.371 1 98 62 ALA B O 1
ATOM 1924 N N . LEU B 1 63 ? -9.641 -17.891 -5.129 1 98.31 63 LEU B N 1
ATOM 1925 C CA . LEU B 1 63 ? -9.539 -17.328 -3.783 1 98.31 63 LEU B CA 1
ATOM 1926 C C . LEU B 1 63 ? -10.82 -17.562 -2.996 1 98.31 63 LEU B C 1
ATOM 1928 O O . LEU B 1 63 ? -10.773 -17.922 -1.816 1 98.31 63 LEU B O 1
ATOM 1932 N N . SER B 1 64 ? -11.945 -17.375 -3.607 1 98.44 64 SER B N 1
ATOM 1933 C CA . SER B 1 64 ? -13.242 -17.578 -2.98 1 98.44 64 SER B CA 1
ATOM 1934 C C . SER B 1 64 ? -13.43 -19.031 -2.553 1 98.44 64 SER B C 1
ATOM 1936 O O . SER B 1 64 ? -13.922 -19.312 -1.457 1 98.44 64 SER B O 1
ATOM 1938 N N . ASP B 1 65 ? -13.008 -19.938 -3.377 1 98.44 65 ASP B N 1
ATOM 1939 C CA . ASP B 1 65 ? -13.25 -21.359 -3.15 1 98.44 65 ASP B CA 1
ATOM 1940 C C . ASP B 1 65 ? -12.273 -21.922 -2.117 1 98.44 65 ASP B C 1
ATOM 1942 O O . ASP B 1 65 ? -12.648 -22.766 -1.299 1 98.44 65 ASP B O 1
ATOM 1946 N N . THR B 1 66 ? -11.047 -21.5 -2.16 1 98.62 66 THR B N 1
ATOM 1947 C CA . THR B 1 66 ? -10.016 -22.203 -1.396 1 98.62 66 THR B CA 1
ATOM 1948 C C . THR B 1 66 ? -9.594 -21.375 -0.183 1 98.62 66 THR B C 1
ATOM 1950 O O . THR B 1 66 ? -9.102 -21.922 0.805 1 98.62 66 THR B O 1
ATOM 1953 N N . GLY B 1 67 ? -9.656 -20.047 -0.317 1 98.75 67 GLY B N 1
ATOM 1954 C CA . GLY B 1 67 ? -9.195 -19.156 0.734 1 98.75 67 GLY B CA 1
ATOM 1955 C C . GLY B 1 67 ? -7.688 -19.125 0.875 1 98.75 67 GLY B C 1
ATOM 1956 O O . GLY B 1 67 ? -7.164 -18.828 1.953 1 98.75 67 GLY B O 1
ATOM 1957 N N . GLU B 1 68 ? -7 -19.531 -0.204 1 98.88 68 GLU B N 1
ATOM 1958 C CA . GLU B 1 68 ? -5.547 -19.641 -0.139 1 98.88 68 GLU B CA 1
ATOM 1959 C C . GLU B 1 68 ? -4.887 -18.906 -1.299 1 98.88 68 GLU B C 1
ATOM 1961 O O . GLU B 1 68 ? -5.379 -18.938 -2.43 1 98.88 68 GLU B O 1
ATOM 1966 N N . CYS B 1 69 ? -3.748 -18.266 -0.994 1 98.94 69 CYS B N 1
ATOM 1967 C CA . CYS B 1 69 ? -2.928 -17.703 -2.059 1 98.94 69 CYS B CA 1
ATOM 1968 C C . CYS B 1 69 ? -1.504 -17.453 -1.578 1 98.94 69 CYS B C 1
ATOM 1970 O O . CYS B 1 69 ? -1.221 -17.547 -0.383 1 98.94 69 CYS B O 1
ATOM 1972 N N . VAL B 1 70 ? -0.666 -17.297 -2.521 1 98.94 70 VAL B N 1
ATOM 1973 C CA . VAL B 1 70 ? 0.684 -16.797 -2.258 1 98.94 70 VAL B CA 1
ATOM 1974 C C . VAL B 1 70 ? 0.833 -15.383 -2.795 1 98.94 70 VAL B C 1
ATOM 1976 O O . VAL B 1 70 ? 0.439 -15.094 -3.928 1 98.94 70 VAL B O 1
ATOM 1979 N N . LEU B 1 71 ? 1.29 -14.461 -1.996 1 98.94 71 LEU B N 1
ATOM 1980 C CA . LEU B 1 71 ? 1.775 -13.164 -2.457 1 98.94 71 LEU B CA 1
ATOM 1981 C C . LEU B 1 71 ? 3.27 -13.219 -2.76 1 98.94 71 LEU B C 1
ATOM 1983 O O . LEU B 1 71 ? 4.086 -13.336 -1.845 1 98.94 71 LEU B O 1
ATOM 1987 N N . ALA B 1 72 ? 3.592 -13.156 -4.047 1 98.69 72 ALA B N 1
ATOM 1988 C CA . ALA B 1 72 ? 4.977 -13.258 -4.492 1 98.69 72 ALA B CA 1
ATOM 1989 C C . ALA B 1 72 ? 5.516 -11.898 -4.938 1 98.69 72 ALA B C 1
ATOM 1991 O O . ALA B 1 72 ? 4.824 -11.148 -5.629 1 98.69 72 ALA B O 1
ATOM 1992 N N . VAL B 1 73 ? 6.734 -11.547 -4.551 1 98.19 73 VAL B N 1
ATOM 1993 C CA . VAL B 1 73 ? 7.348 -10.266 -4.875 1 98.19 73 VAL B CA 1
ATOM 1994 C C . VAL B 1 73 ? 8.406 -10.461 -5.961 1 98.19 73 VAL B C 1
ATOM 1996 O O . VAL B 1 73 ? 9.477 -11.016 -5.703 1 98.19 73 VAL B O 1
ATOM 1999 N N . PRO B 1 74 ? 8.156 -10 -7.156 1 97.31 74 PRO B N 1
ATOM 2000 C CA . PRO B 1 74 ? 9.117 -10.188 -8.25 1 97.31 74 PRO B CA 1
ATOM 2001 C C . PRO B 1 74 ? 10.297 -9.219 -8.156 1 97.31 74 PRO B C 1
ATOM 2003 O O . PRO B 1 74 ? 10.164 -8.117 -7.621 1 97.31 74 PRO B O 1
ATOM 2006 N N . PRO B 1 75 ? 11.461 -9.641 -8.648 1 94.88 75 PRO B N 1
ATOM 2007 C CA . PRO B 1 75 ? 12.555 -8.68 -8.797 1 94.88 75 PRO B CA 1
ATOM 2008 C C . PRO B 1 75 ? 12.312 -7.68 -9.922 1 94.88 75 PRO B C 1
ATOM 2010 O O . PRO B 1 75 ? 11.453 -7.902 -10.781 1 94.88 75 PRO B O 1
ATOM 2013 N N . ALA B 1 76 ? 13.078 -6.621 -9.914 1 94.44 76 ALA B N 1
ATOM 2014 C CA . ALA B 1 76 ? 12.93 -5.559 -10.906 1 94.44 76 ALA B CA 1
ATOM 2015 C C . ALA B 1 76 ? 13.125 -6.094 -12.32 1 94.44 76 ALA B C 1
ATOM 2017 O O . ALA B 1 76 ? 12.492 -5.621 -13.266 1 94.44 76 ALA B O 1
ATOM 2018 N N . GLY B 1 77 ? 13.961 -7.102 -12.469 1 93.44 77 GLY B N 1
ATOM 2019 C CA . GLY B 1 77 ? 14.242 -7.688 -13.766 1 93.44 77 GLY B CA 1
ATOM 2020 C C . GLY B 1 77 ? 13.023 -8.344 -14.406 1 93.44 77 GLY B C 1
ATOM 2021 O O . GLY B 1 77 ? 13.023 -8.633 -15.602 1 93.44 77 GLY B O 1
ATOM 2022 N N . MET B 1 78 ? 11.961 -8.539 -13.68 1 95.56 78 MET B N 1
ATOM 2023 C CA . MET B 1 78 ? 10.75 -9.188 -14.172 1 95.56 78 MET B CA 1
ATOM 2024 C C . MET B 1 78 ? 9.688 -8.156 -14.516 1 95.56 78 MET B C 1
ATOM 2026 O O . MET B 1 78 ? 8.516 -8.5 -14.688 1 95.56 78 MET B O 1
ATOM 2030 N N . ALA B 1 79 ? 10.047 -6.855 -14.625 1 96.38 79 ALA B N 1
ATOM 2031 C CA . ALA B 1 79 ? 9.062 -5.789 -14.82 1 96.38 79 ALA B CA 1
ATOM 2032 C C . ALA B 1 79 ? 8.188 -6.062 -16.031 1 96.38 79 ALA B C 1
ATOM 2034 O O . ALA B 1 79 ? 6.961 -5.965 -15.961 1 96.38 79 ALA B O 1
ATOM 2035 N N . LYS B 1 80 ? 8.75 -6.445 -17.172 1 96.06 80 LYS B N 1
ATOM 2036 C CA . LYS B 1 80 ? 7.977 -6.719 -18.375 1 96.06 80 LYS B CA 1
ATOM 2037 C C . LYS B 1 80 ? 7.035 -7.902 -18.172 1 96.06 80 LYS B C 1
ATOM 2039 O O . LYS B 1 80 ? 5.871 -7.852 -18.562 1 96.06 80 LYS B O 1
ATOM 2044 N N . THR B 1 81 ? 7.543 -8.945 -17.547 1 97.5 81 THR B N 1
ATOM 2045 C CA . THR B 1 81 ? 6.75 -10.133 -17.266 1 97.5 81 THR B CA 1
ATOM 2046 C C . THR B 1 81 ? 5.566 -9.789 -16.359 1 97.5 81 THR B C 1
ATOM 2048 O O . THR B 1 81 ? 4.445 -10.25 -16.594 1 97.5 81 THR B O 1
ATOM 2051 N N . VAL B 1 82 ? 5.805 -8.914 -15.352 1 97.69 82 VAL B N 1
ATOM 2052 C CA . VAL B 1 82 ? 4.777 -8.5 -14.398 1 97.69 82 VAL B CA 1
ATOM 2053 C C . VAL B 1 82 ? 3.648 -7.785 -15.141 1 97.69 82 VAL B C 1
ATOM 2055 O O . VAL B 1 82 ? 2.471 -8.07 -14.914 1 97.69 82 VAL B O 1
ATOM 2058 N N . VAL B 1 83 ? 3.996 -6.898 -16.047 1 96.25 83 VAL B N 1
ATOM 2059 C CA . VAL B 1 83 ? 3.006 -6.16 -16.828 1 96.25 83 VAL B CA 1
ATOM 2060 C C . VAL B 1 83 ? 2.221 -7.125 -17.719 1 96.25 83 VAL B C 1
ATOM 2062 O O . VAL B 1 83 ? 0.991 -7.07 -17.766 1 96.25 83 VAL B O 1
ATOM 2065 N N . ASP B 1 84 ? 2.9 -8.078 -18.344 1 96.06 84 ASP B N 1
ATOM 2066 C CA . ASP B 1 84 ? 2.266 -9 -19.281 1 96.06 84 ASP B CA 1
ATOM 2067 C C . ASP B 1 84 ? 1.336 -9.969 -18.547 1 96.06 84 ASP B C 1
ATOM 2069 O O . ASP B 1 84 ? 0.292 -10.352 -19.078 1 96.06 84 ASP B O 1
ATOM 2073 N N . ILE B 1 85 ? 1.71 -10.383 -17.391 1 97.62 85 ILE B N 1
ATOM 2074 C CA . ILE B 1 85 ? 0.835 -11.227 -16.578 1 97.62 85 ILE B CA 1
ATOM 2075 C C . ILE B 1 85 ? -0.457 -10.477 -16.266 1 97.62 85 ILE B C 1
ATOM 2077 O O . ILE B 1 85 ? -1.544 -11.055 -16.297 1 97.62 85 ILE B O 1
ATOM 2081 N N . GLY B 1 86 ? -0.363 -9.148 -15.984 1 95.81 86 GLY B N 1
ATOM 2082 C CA . GLY B 1 86 ? -1.533 -8.336 -15.695 1 95.81 86 GLY B CA 1
ATOM 2083 C C . GLY B 1 86 ? -2.408 -8.094 -16.906 1 95.81 86 GLY B C 1
ATOM 2084 O O . GLY B 1 86 ? -3.562 -7.684 -16.781 1 95.81 86 GLY B O 1
ATOM 2085 N N . ASN B 1 87 ? -1.894 -8.469 -18.094 1 93.69 87 ASN B N 1
ATOM 2086 C CA . ASN B 1 87 ? -2.598 -8.18 -19.328 1 93.69 87 ASN B CA 1
ATOM 2087 C C . ASN B 1 87 ? -3.377 -9.391 -19.828 1 93.69 87 ASN B C 1
ATOM 2089 O O . ASN B 1 87 ? -4.137 -9.289 -20.797 1 93.69 87 ASN B O 1
ATOM 2093 N N . CYS B 1 88 ? -3.193 -10.531 -19.219 1 94 88 CYS B N 1
ATOM 2094 C CA . CYS B 1 88 ? -3.857 -11.727 -19.719 1 94 88 CYS B CA 1
ATOM 2095 C C . CYS B 1 88 ? -4.652 -12.406 -18.609 1 94 88 CYS B C 1
ATOM 2097 O O . CYS B 1 88 ? -4.68 -11.93 -17.469 1 94 88 CYS B O 1
ATOM 2099 N N . SER B 1 89 ? -5.371 -13.469 -19.016 1 95.25 89 SER B N 1
ATOM 2100 C CA . SER B 1 89 ? -6.285 -14.117 -18.078 1 95.25 89 SER B CA 1
ATOM 2101 C C . SER B 1 89 ? -5.969 -15.602 -17.938 1 95.25 89 SER B C 1
ATOM 2103 O O . SER B 1 89 ? -5.648 -16.281 -18.922 1 95.25 89 SER B O 1
ATOM 2105 N N . 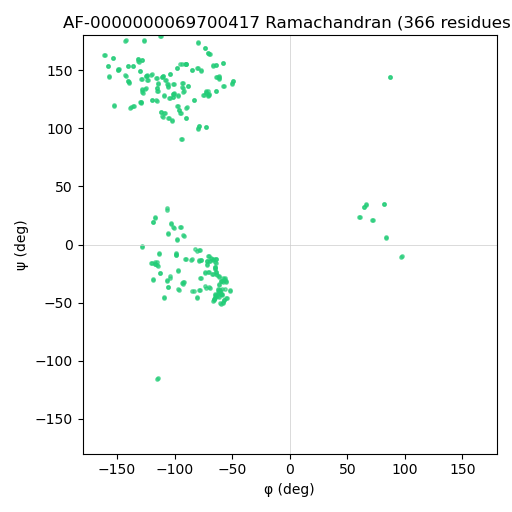GLY B 1 90 ? -6.105 -16.062 -16.719 1 95.12 90 GLY B N 1
ATOM 2106 C CA . GLY B 1 90 ? -5.969 -17.484 -16.438 1 95.12 90 GLY B CA 1
ATOM 2107 C C . GLY B 1 90 ? -7.047 -18.312 -17.109 1 95.12 90 GLY B C 1
ATOM 2108 O O . GLY B 1 90 ? -6.934 -19.547 -17.172 1 95.12 90 GLY B O 1
ATOM 2109 N N . GLU B 1 91 ? -8.062 -17.656 -17.531 1 94.25 91 GLU B N 1
ATOM 2110 C CA . GLU B 1 91 ? -9.109 -18.375 -18.25 1 94.25 91 GLU B CA 1
ATOM 2111 C C . GLU B 1 91 ? -8.57 -19 -19.531 1 94.25 91 GLU B C 1
ATOM 2113 O O . GLU B 1 91 ? -8.953 -20.125 -19.891 1 94.25 91 GLU B O 1
ATOM 2118 N N . THR B 1 92 ? -7.617 -18.328 -20.172 1 94.12 92 THR B N 1
ATOM 2119 C CA . THR B 1 92 ? -7.148 -18.766 -21.484 1 94.12 92 THR B CA 1
ATOM 2120 C C . THR B 1 92 ? -5.684 -19.203 -21.406 1 94.12 92 THR B C 1
ATOM 2122 O O . THR B 1 92 ? -5.211 -19.953 -22.266 1 94.12 92 THR B O 1
ATOM 2125 N N . ASP B 1 93 ? -5.023 -18.766 -20.359 1 95.69 93 ASP B N 1
ATOM 2126 C CA . ASP B 1 93 ? -3.578 -18.953 -20.344 1 95.69 93 ASP B CA 1
ATOM 2127 C C . ASP B 1 93 ? -3.139 -19.703 -19.094 1 95.69 93 ASP B C 1
ATOM 2129 O O . ASP B 1 93 ? -3.633 -19.438 -17.984 1 95.69 93 ASP B O 1
ATOM 2133 N N . ASP B 1 94 ? -2.289 -20.656 -19.344 1 97.81 94 ASP B N 1
ATOM 2134 C CA . ASP B 1 94 ? -1.429 -21.109 -18.25 1 97.81 94 ASP B CA 1
ATOM 2135 C C . ASP B 1 94 ? -0.255 -20.156 -18.047 1 97.81 94 ASP B C 1
ATOM 2137 O O . ASP B 1 94 ? 0.77 -20.266 -18.734 1 97.81 94 ASP B O 1
ATOM 2141 N N . LYS B 1 95 ? -0.382 -19.312 -17.094 1 98.25 95 LYS B N 1
ATOM 2142 C CA . LYS B 1 95 ? 0.533 -18.188 -17.016 1 98.25 95 LYS B CA 1
ATOM 2143 C C . LYS B 1 95 ? 1.895 -18.609 -16.469 1 98.25 95 LYS B C 1
ATOM 2145 O O . LYS B 1 95 ? 2.92 -18.016 -16.812 1 98.25 95 LYS B O 1
ATOM 2150 N N . PHE B 1 96 ? 1.956 -19.656 -15.625 1 98.5 96 PHE B N 1
ATOM 2151 C CA . PHE B 1 96 ? 3.258 -20.172 -15.234 1 98.5 96 PHE B CA 1
ATOM 2152 C C . PHE B 1 96 ? 4.039 -20.656 -16.453 1 98.5 96 PHE B C 1
ATOM 2154 O O . PHE B 1 96 ? 5.195 -20.281 -16.641 1 98.5 96 PHE B O 1
ATOM 2161 N N . ALA B 1 97 ? 3.41 -21.453 -17.25 1 98.31 97 ALA B N 1
ATOM 2162 C CA . ALA B 1 97 ? 4.059 -22 -18.438 1 98.31 97 ALA B CA 1
ATOM 2163 C C . ALA B 1 97 ? 4.367 -20.891 -19.453 1 98.31 97 ALA B C 1
ATOM 2165 O O . ALA B 1 97 ? 5.484 -20.812 -19.969 1 98.31 97 ALA B O 1
ATOM 2166 N N . ARG B 1 98 ? 3.441 -20.047 -19.766 1 98 98 ARG B N 1
ATOM 2167 C CA . ARG B 1 98 ? 3.566 -19 -20.781 1 98 98 ARG B CA 1
ATOM 2168 C C . ARG B 1 98 ? 4.758 -18.094 -20.484 1 98 98 ARG B C 1
ATOM 2170 O O . ARG B 1 98 ? 5.449 -17.656 -21.422 1 98 98 ARG B O 1
ATOM 2177 N N . PHE B 1 99 ? 4.941 -17.828 -19.25 1 98.31 99 PHE B N 1
ATOM 2178 C CA . PHE B 1 99 ? 5.965 -16.844 -18.922 1 98.31 99 PHE B CA 1
ATOM 2179 C C . PHE B 1 99 ? 7.203 -17.516 -18.344 1 98.31 99 PHE B C 1
ATOM 2181 O O . PHE B 1 99 ? 8.094 -16.844 -17.812 1 98.31 99 PHE B O 1
ATOM 2188 N N . GLY B 1 100 ? 7.258 -18.812 -18.406 1 98.31 100 GLY B N 1
ATOM 2189 C CA . GLY B 1 100 ? 8.43 -19.547 -17.984 1 98.31 100 GLY B CA 1
ATOM 2190 C C . GLY B 1 100 ? 8.703 -19.453 -16.484 1 98.31 100 GLY B C 1
ATOM 2191 O O . GLY B 1 100 ? 9.852 -19.344 -16.062 1 98.31 100 GLY B O 1
ATOM 2192 N N . LEU B 1 101 ? 7.723 -19.391 -15.695 1 98.44 101 LEU B N 1
ATOM 2193 C CA . LEU B 1 101 ? 7.848 -19.344 -14.242 1 98.44 101 LEU B CA 1
ATOM 2194 C C . LEU B 1 101 ? 7.652 -20.734 -13.641 1 98.44 101 LEU B C 1
ATOM 2196 O O . LEU B 1 101 ? 6.973 -21.578 -14.227 1 98.44 101 LEU B O 1
ATOM 2200 N N . THR B 1 102 ? 8.273 -20.969 -12.5 1 98.25 102 THR B N 1
ATOM 2201 C CA . THR B 1 102 ? 8.32 -22.312 -11.906 1 98.25 102 THR B CA 1
ATOM 2202 C C . THR B 1 102 ? 7.484 -22.359 -10.633 1 98.25 102 THR B C 1
ATOM 2204 O O . THR B 1 102 ? 7.863 -21.781 -9.609 1 98.25 102 THR B O 1
ATOM 2207 N N . PRO B 1 103 ? 6.367 -23.062 -10.672 1 98.31 103 PRO B N 1
ATOM 2208 C CA . PRO B 1 103 ? 5.613 -23.281 -9.438 1 98.31 103 PRO B CA 1
ATOM 2209 C C . PRO B 1 103 ? 6.312 -24.25 -8.484 1 98.31 103 PRO B C 1
ATOM 2211 O O . PRO B 1 103 ? 6.754 -25.328 -8.906 1 98.31 103 PRO B O 1
ATOM 2214 N N . ILE B 1 104 ? 6.473 -23.828 -7.281 1 97.81 104 ILE B N 1
ATOM 2215 C CA . ILE B 1 104 ? 7.043 -24.656 -6.227 1 97.81 104 ILE B CA 1
ATOM 2216 C C . ILE B 1 104 ? 5.992 -24.922 -5.148 1 97.81 104 ILE B C 1
ATOM 2218 O O . ILE B 1 104 ? 5.23 -24.016 -4.785 1 97.81 104 ILE B O 1
ATOM 2222 N N . ALA B 1 105 ? 6.012 -26.094 -4.602 1 97.75 105 ALA B N 1
ATOM 2223 C CA . ALA B 1 105 ? 5.051 -26.438 -3.557 1 97.75 105 ALA B CA 1
ATOM 2224 C C . ALA B 1 105 ? 5.258 -25.562 -2.32 1 97.75 105 ALA B C 1
ATOM 2226 O O . ALA B 1 105 ? 6.383 -25.406 -1.842 1 97.75 105 ALA B O 1
ATOM 2227 N N . ALA B 1 106 ? 4.133 -25 -1.798 1 97.44 106 ALA B N 1
ATOM 2228 C CA . ALA B 1 106 ? 4.148 -24.312 -0.509 1 97.44 106 ALA B CA 1
ATOM 2229 C C . ALA B 1 106 ? 4.098 -25.297 0.645 1 97.44 106 ALA B C 1
ATOM 2231 O O . ALA B 1 106 ? 3.977 -26.516 0.425 1 97.44 106 ALA B O 1
ATOM 2232 N N . GLN B 1 107 ? 4.238 -24.781 1.815 1 96.88 107 GLN B N 1
ATOM 2233 C CA . GLN B 1 107 ? 4.262 -25.656 2.977 1 96.88 107 GLN B CA 1
ATOM 2234 C C . GLN B 1 107 ? 2.885 -25.75 3.631 1 96.88 107 GLN B C 1
ATOM 2236 O O . GLN B 1 107 ? 2.449 -26.828 4.035 1 96.88 107 GLN B O 1
ATOM 2241 N N . SER B 1 108 ? 2.15 -24.672 3.703 1 96.88 108 SER B N 1
ATOM 2242 C CA . SER B 1 108 ? 0.959 -24.625 4.543 1 96.88 108 SER B CA 1
ATOM 2243 C C . SER B 1 108 ? -0.306 -24.5 3.699 1 96.88 108 SER B C 1
ATOM 2245 O O . SER B 1 108 ? -1.419 -24.562 4.227 1 96.88 108 SER B O 1
ATOM 2247 N N . ILE B 1 109 ? -0.173 -24.297 2.398 1 98.19 109 ILE B N 1
ATOM 2248 C CA . ILE B 1 109 ? -1.324 -24.109 1.522 1 98.19 109 ILE B CA 1
ATOM 2249 C C . ILE B 1 109 ? -1.067 -24.797 0.181 1 98.19 109 ILE B C 1
ATOM 2251 O O . ILE B 1 109 ? 0.035 -25.297 -0.071 1 98.19 109 ILE B O 1
ATOM 2255 N N . SER B 1 110 ? -2.064 -24.781 -0.669 1 98.44 110 SER B N 1
ATOM 2256 C CA . SER B 1 110 ? -1.977 -25.516 -1.932 1 98.44 110 SER B CA 1
ATOM 2257 C C . SER B 1 110 ? -1.446 -24.625 -3.047 1 98.44 110 SER B C 1
ATOM 2259 O O . SER B 1 110 ? -0.838 -25.109 -4.004 1 98.44 110 SER B O 1
ATOM 2261 N N . ALA B 1 111 ? -1.727 -23.312 -3.023 1 98.75 111 ALA B N 1
ATOM 2262 C CA . ALA B 1 111 ? -1.222 -22.391 -4.035 1 98.75 111 ALA B CA 1
ATOM 2263 C C . ALA B 1 111 ? 0.302 -22.438 -4.105 1 98.75 111 ALA B C 1
ATOM 2265 O O . ALA B 1 111 ? 0.977 -22.453 -3.074 1 98.75 111 ALA B O 1
ATOM 2266 N N . PRO B 1 112 ? 0.843 -22.453 -5.246 1 98.69 112 PRO B N 1
ATOM 2267 C CA . PRO B 1 112 ? 2.297 -22.594 -5.348 1 98.69 112 PRO B CA 1
ATOM 2268 C C . PRO B 1 112 ? 3.041 -21.281 -5.102 1 98.69 112 PRO B C 1
ATOM 2270 O O . PRO B 1 112 ? 2.512 -20.203 -5.383 1 98.69 112 PRO B O 1
ATOM 2273 N N . LEU B 1 113 ? 4.262 -21.438 -4.605 1 98.56 113 LEU B N 1
ATOM 2274 C CA . LEU B 1 113 ? 5.242 -20.344 -4.641 1 98.56 113 LEU B CA 1
ATOM 2275 C C . LEU B 1 113 ? 5.703 -20.078 -6.07 1 98.56 113 LEU B C 1
ATOM 2277 O O . LEU B 1 113 ? 5.48 -20.906 -6.965 1 98.56 113 LEU B O 1
ATOM 2281 N N . VAL B 1 114 ? 6.297 -18.984 -6.301 1 98.44 114 VAL B N 1
ATOM 2282 C CA . VAL B 1 114 ? 6.914 -18.656 -7.578 1 98.44 114 VAL B CA 1
ATOM 2283 C C . VAL B 1 114 ? 8.438 -18.594 -7.418 1 98.44 114 VAL B C 1
ATOM 2285 O O . VAL B 1 114 ? 8.969 -17.672 -6.824 1 98.44 114 VAL B O 1
ATOM 2288 N N . ASP B 1 115 ? 9.109 -19.438 -8.008 1 97.12 115 ASP B N 1
ATOM 2289 C CA . ASP B 1 115 ? 10.531 -19.641 -7.754 1 97.12 115 ASP B CA 1
ATOM 2290 C C . ASP B 1 115 ? 11.344 -18.391 -8.086 1 97.12 115 ASP B C 1
ATOM 2292 O O . ASP B 1 115 ? 12.297 -18.062 -7.383 1 97.12 115 ASP B O 1
ATOM 2296 N N . GLU B 1 116 ? 10.977 -17.75 -9.133 1 96.38 116 GLU B N 1
ATOM 2297 C CA . GLU B 1 116 ? 11.766 -16.656 -9.68 1 96.38 116 GLU B CA 1
ATOM 2298 C C . GLU B 1 116 ? 11.57 -15.375 -8.867 1 96.38 116 GLU B C 1
ATOM 2300 O O . GLU B 1 116 ? 12.234 -14.367 -9.125 1 96.38 116 GLU B O 1
ATOM 2305 N N . CYS B 1 117 ? 10.648 -15.414 -7.859 1 96.88 117 CYS B N 1
ATOM 2306 C CA . CYS B 1 117 ? 10.359 -14.219 -7.078 1 96.88 117 CYS B CA 1
ATOM 2307 C C . CYS B 1 117 ? 11.281 -14.125 -5.863 1 96.88 117 CYS B C 1
ATOM 2309 O O . CYS B 1 117 ? 11.797 -15.141 -5.395 1 96.88 117 CYS B O 1
ATOM 2311 N N . LEU B 1 118 ? 11.492 -12.922 -5.363 1 95.81 118 LEU B N 1
ATOM 2312 C CA . LEU B 1 118 ? 12.406 -12.609 -4.266 1 95.81 118 LEU B CA 1
ATOM 2313 C C . LEU B 1 118 ? 11.836 -13.078 -2.934 1 95.81 118 LEU B C 1
ATOM 2315 O O . LEU B 1 118 ? 12.586 -13.43 -2.02 1 95.81 118 LEU B O 1
ATOM 2319 N N . ALA B 1 119 ? 10.594 -12.984 -2.805 1 97.56 119 ALA B N 1
ATOM 2320 C CA . ALA B 1 119 ? 9.875 -13.398 -1.603 1 97.56 119 ALA B CA 1
ATOM 2321 C C . ALA B 1 119 ? 8.531 -14.023 -1.958 1 97.56 119 ALA B C 1
ATOM 2323 O O . ALA B 1 119 ? 7.918 -13.664 -2.967 1 97.56 119 ALA B O 1
ATOM 2324 N N . ASN B 1 120 ? 8.141 -14.953 -1.213 1 98.5 120 ASN B N 1
ATOM 2325 C CA . ASN B 1 120 ? 6.824 -15.578 -1.275 1 98.5 120 ASN B CA 1
ATOM 2326 C C . ASN B 1 120 ? 6.168 -15.641 0.101 1 98.5 120 ASN B C 1
ATOM 2328 O O . ASN B 1 120 ? 6.758 -16.156 1.05 1 98.5 120 ASN B O 1
ATOM 2332 N N . LEU B 1 121 ? 5.008 -15.078 0.232 1 98.75 121 LEU B N 1
ATOM 2333 C CA . LEU B 1 121 ? 4.242 -15.109 1.473 1 98.75 121 LEU B CA 1
ATOM 2334 C C . LEU B 1 121 ? 3.021 -16.016 1.333 1 98.75 121 LEU B C 1
ATOM 2336 O O . LEU B 1 121 ? 2.123 -15.734 0.536 1 98.75 121 LEU B O 1
ATOM 2340 N N . GLU B 1 122 ? 2.98 -17.141 2.064 1 98.88 122 GLU B N 1
ATOM 2341 C CA . GLU B 1 122 ? 1.798 -17.984 2.107 1 98.88 122 GLU B CA 1
ATOM 2342 C C . GLU B 1 122 ? 0.682 -17.344 2.928 1 98.88 122 GLU B C 1
ATOM 2344 O O . GLU B 1 122 ? 0.899 -16.938 4.07 1 98.88 122 GLU B O 1
ATOM 2349 N N . CYS B 1 123 ? -0.537 -17.328 2.324 1 98.94 123 CYS B N 1
ATOM 2350 C CA . CYS B 1 123 ? -1.606 -16.609 2.996 1 98.94 123 CYS B CA 1
ATOM 2351 C C . CYS B 1 123 ? -2.906 -17.406 2.977 1 98.94 123 CYS B C 1
ATOM 2353 O O . CYS B 1 123 ? -3.148 -18.172 2.049 1 98.94 123 CYS B O 1
ATOM 2355 N N . ARG B 1 124 ? -3.725 -17.109 3.982 1 98.88 124 ARG B N 1
ATOM 2356 C CA . ARG B 1 124 ? -5.109 -17.562 4.031 1 98.88 124 ARG B CA 1
ATOM 2357 C C . ARG B 1 124 ? -6.066 -16.391 4.211 1 98.88 124 ARG B C 1
ATOM 2359 O O . ARG B 1 124 ? -5.766 -15.438 4.938 1 98.88 124 ARG B O 1
ATOM 2366 N N . VAL B 1 125 ? -7.203 -16.531 3.594 1 98.88 125 VAL B N 1
ATOM 2367 C CA . VAL B 1 125 ? -8.258 -15.555 3.799 1 98.88 125 VAL B CA 1
ATOM 2368 C C . VAL B 1 125 ? -8.828 -15.695 5.207 1 98.88 125 VAL B C 1
ATOM 2370 O O . VAL B 1 125 ? -9.258 -16.781 5.605 1 98.88 125 VAL B O 1
ATOM 2373 N N . VAL B 1 126 ? -8.906 -14.562 5.949 1 98.81 126 VAL B N 1
ATOM 2374 C CA . VAL B 1 126 ? -9.453 -14.633 7.301 1 98.81 126 VAL B CA 1
ATOM 2375 C C . VAL B 1 126 ? -10.719 -13.797 7.395 1 98.81 126 VAL B C 1
ATOM 2377 O O . VAL B 1 126 ? -11.492 -13.922 8.352 1 98.81 126 VAL B O 1
ATOM 2380 N N . ASP B 1 127 ? -10.992 -12.906 6.488 1 98.69 127 ASP B N 1
ATOM 2381 C CA . ASP B 1 127 ? -12.188 -12.07 6.441 1 98.69 127 ASP B CA 1
ATOM 2382 C C . ASP B 1 127 ? -12.516 -11.664 5.008 1 98.69 127 ASP B C 1
ATOM 2384 O O . ASP B 1 127 ? -11.695 -11.031 4.336 1 98.69 127 ASP B O 1
ATOM 2388 N N . ASP B 1 128 ? -13.648 -12.023 4.492 1 98.25 128 ASP B N 1
ATOM 2389 C CA . ASP B 1 128 ? -14.055 -11.688 3.133 1 98.25 128 ASP B CA 1
ATOM 2390 C C . ASP B 1 128 ? -15.32 -10.836 3.135 1 98.25 128 ASP B C 1
ATOM 2392 O O . ASP B 1 128 ? -16.016 -10.742 2.119 1 98.25 128 ASP B O 1
ATOM 2396 N N . ARG B 1 129 ? -15.719 -10.164 4.227 1 97.38 129 ARG B N 1
ATOM 2397 C CA . ARG B 1 129 ? -16.969 -9.422 4.383 1 97.38 129 ARG B CA 1
ATOM 2398 C C . ARG B 1 129 ? -16.969 -8.156 3.535 1 97.38 129 ARG B C 1
ATOM 2400 O O . ARG B 1 129 ? -18.031 -7.613 3.211 1 97.38 129 ARG B O 1
ATOM 2407 N N . GLN B 1 130 ? -15.719 -7.66 3.211 1 97.81 130 GLN B N 1
ATOM 2408 C CA . GLN B 1 130 ? -15.648 -6.41 2.465 1 97.81 130 GLN B CA 1
ATOM 2409 C C . GLN B 1 130 ? -15.445 -6.672 0.974 1 97.81 130 GLN B C 1
ATOM 2411 O O . GLN B 1 130 ? -15.266 -5.734 0.193 1 97.81 130 GLN B O 1
ATOM 2416 N N . VAL B 1 131 ? -15.461 -7.953 0.557 1 98.25 131 VAL B N 1
ATOM 2417 C CA . VAL B 1 131 ? -15.219 -8.305 -0.838 1 98.25 131 VAL B CA 1
ATOM 2418 C C . VAL B 1 131 ? -16.344 -7.754 -1.714 1 98.25 131 VAL B C 1
ATOM 2420 O O . VAL B 1 131 ? -16.078 -7.16 -2.764 1 98.25 131 VAL B O 1
ATOM 2423 N N . ARG B 1 132 ? -17.547 -7.957 -1.321 1 97.06 132 ARG B N 1
ATOM 2424 C CA . ARG B 1 132 ? -18.672 -7.508 -2.129 1 97.06 132 ARG B CA 1
ATOM 2425 C C . ARG B 1 132 ? -18.625 -6 -2.354 1 97.06 132 ARG B C 1
ATOM 2427 O O . ARG B 1 132 ? -18.891 -5.523 -3.459 1 97.06 132 ARG B O 1
ATOM 2434 N N . ARG B 1 133 ? -18.328 -5.215 -1.337 1 97.25 133 ARG B N 1
ATOM 2435 C CA . ARG B 1 133 ? -18.422 -3.76 -1.401 1 97.25 133 ARG B CA 1
ATOM 2436 C C . ARG B 1 133 ? -17.172 -3.158 -2.018 1 97.25 133 ARG B C 1
ATOM 2438 O O . ARG B 1 133 ? -17.25 -2.221 -2.814 1 97.25 133 ARG B O 1
ATOM 2445 N N . TYR B 1 134 ? -15.984 -3.67 -1.688 1 98.44 134 TYR B N 1
ATOM 2446 C CA . TYR B 1 134 ? -14.75 -2.988 -2.055 1 98.44 134 TYR B CA 1
ATOM 2447 C C . TYR B 1 134 ? -13.797 -3.936 -2.779 1 98.44 134 TYR B C 1
ATOM 2449 O O . TYR B 1 134 ? -12.703 -3.535 -3.188 1 98.44 134 TYR B O 1
ATOM 2457 N N . ASN B 1 135 ? -14.203 -5.266 -2.943 1 98.56 135 ASN B N 1
ATOM 2458 C CA . ASN B 1 135 ? -13.297 -6.289 -3.463 1 98.56 135 ASN B CA 1
ATOM 2459 C C . ASN B 1 135 ? -12.078 -6.465 -2.568 1 98.56 135 ASN B C 1
ATOM 2461 O O . ASN B 1 135 ? -11.008 -6.844 -3.041 1 98.56 135 ASN B O 1
ATOM 2465 N N . LEU B 1 136 ? -12.188 -6.105 -1.278 1 98.81 136 LEU B N 1
ATOM 2466 C CA . LEU B 1 136 ? -11.102 -6.172 -0.31 1 98.81 136 LEU B CA 1
ATOM 2467 C C . LEU B 1 136 ? -11.07 -7.531 0.382 1 98.81 136 LEU B C 1
ATOM 2469 O O . LEU B 1 136 ? -12.039 -7.918 1.045 1 98.81 136 LEU B O 1
ATOM 2473 N N . TRP B 1 137 ? -10.008 -8.281 0.235 1 98.88 137 TRP B N 1
ATOM 2474 C CA . TRP B 1 137 ? -9.727 -9.516 0.953 1 98.88 137 TRP B CA 1
ATOM 2475 C C . TRP B 1 137 ? -8.742 -9.273 2.09 1 98.88 137 TRP B C 1
ATOM 2477 O O . TRP B 1 137 ? -7.715 -8.617 1.902 1 98.88 137 TRP B O 1
ATOM 2487 N N . VAL B 1 138 ? -9.055 -9.734 3.275 1 98.94 138 VAL B N 1
ATOM 2488 C CA . VAL B 1 138 ? -8.109 -9.695 4.387 1 98.94 138 VAL B CA 1
ATOM 2489 C C . VAL B 1 138 ? -7.418 -11.055 4.516 1 98.94 138 VAL B C 1
ATOM 2491 O O . VAL B 1 138 ? -8.07 -12.07 4.734 1 98.94 138 VAL B O 1
ATOM 2494 N N . LEU B 1 139 ? -6.137 -11.047 4.375 1 98.94 139 LEU B N 1
ATOM 2495 C CA . LEU B 1 139 ? -5.312 -12.25 4.402 1 98.94 139 LEU B CA 1
ATOM 2496 C C . LEU B 1 139 ? -4.445 -12.281 5.656 1 98.94 139 LEU B C 1
ATOM 2498 O O . LEU B 1 139 ? -3.957 -11.242 6.109 1 98.94 139 LEU B O 1
ATOM 2502 N N . GLU B 1 140 ? -4.242 -13.438 6.18 1 98.94 140 GLU B N 1
ATOM 2503 C CA . GLU B 1 140 ? -3.221 -13.656 7.199 1 98.94 140 GLU B CA 1
ATOM 2504 C C . GLU B 1 140 ? -1.993 -14.352 6.613 1 98.94 140 GLU B C 1
ATOM 2506 O O . GLU B 1 140 ? -2.109 -15.398 5.977 1 98.94 140 GLU B O 1
ATOM 2511 N N . VAL B 1 141 ? -0.828 -13.789 6.789 1 98.81 141 VAL B N 1
ATOM 2512 C CA . VAL B 1 141 ? 0.424 -14.406 6.359 1 98.81 141 VAL B CA 1
ATOM 2513 C C . VAL B 1 141 ? 0.793 -15.539 7.312 1 98.81 141 VAL B C 1
ATOM 2515 O O . VAL B 1 141 ? 0.862 -15.344 8.523 1 98.81 141 VAL B O 1
ATOM 2518 N N . ARG B 1 142 ? 1.062 -16.672 6.711 1 98.31 142 ARG B N 1
ATOM 2519 C CA . ARG B 1 142 ? 1.348 -17.844 7.523 1 98.31 142 ARG B CA 1
ATOM 2520 C C . ARG B 1 142 ? 2.836 -18.172 7.496 1 98.31 142 ARG B C 1
ATOM 2522 O O . ARG B 1 142 ? 3.387 -18.656 8.492 1 98.31 142 ARG B O 1
ATOM 2529 N N . ARG B 1 143 ? 3.428 -17.969 6.359 1 97.94 143 ARG B N 1
ATOM 2530 C CA . ARG B 1 143 ? 4.84 -18.281 6.148 1 97.94 143 ARG B CA 1
ATOM 2531 C C . ARG B 1 143 ? 5.457 -17.328 5.129 1 97.94 143 ARG B C 1
ATOM 2533 O O . ARG B 1 143 ? 4.773 -16.859 4.219 1 97.94 143 ARG B O 1
ATOM 2540 N N . ILE B 1 144 ? 6.746 -17.125 5.324 1 98.12 144 ILE B N 1
ATOM 2541 C CA . ILE B 1 144 ? 7.488 -16.297 4.383 1 98.12 144 ILE B CA 1
ATOM 2542 C C . ILE B 1 144 ? 8.734 -17.047 3.908 1 98.12 144 ILE B C 1
ATOM 2544 O O . ILE B 1 144 ? 9.484 -17.594 4.719 1 98.12 144 ILE B O 1
ATOM 2548 N N . TRP B 1 145 ? 8.898 -17.047 2.6 1 97.31 145 TRP B N 1
ATOM 2549 C CA . TRP B 1 145 ? 10.094 -17.594 1.968 1 97.31 145 TRP B CA 1
ATOM 2550 C C . TRP B 1 145 ? 10.875 -16.5 1.251 1 97.31 145 TRP B C 1
ATOM 2552 O O . TRP B 1 145 ? 10.305 -15.719 0.488 1 97.31 145 TRP B O 1
ATOM 2562 N N . LEU B 1 146 ? 12.172 -16.453 1.485 1 95.81 146 LEU B N 1
ATOM 2563 C CA . LEU B 1 146 ? 13.031 -15.461 0.843 1 95.81 146 LEU B CA 1
ATOM 2564 C C . LEU B 1 146 ? 14.039 -16.125 -0.082 1 95.81 146 LEU B C 1
ATOM 2566 O O . LEU B 1 146 ? 14.602 -17.172 0.256 1 95.81 146 LEU B O 1
ATOM 2570 N N . ASP B 1 147 ? 14.141 -15.539 -1.213 1 91.94 147 ASP B N 1
ATOM 2571 C CA . ASP B 1 147 ? 15.25 -15.922 -2.074 1 91.94 147 ASP B CA 1
ATOM 2572 C C . ASP B 1 147 ? 16.594 -15.516 -1.459 1 91.94 147 ASP B C 1
ATOM 2574 O O . ASP B 1 147 ? 16.672 -14.508 -0.748 1 91.94 147 ASP B O 1
ATOM 2578 N N . SER B 1 148 ? 17.609 -16.203 -1.812 1 86.38 148 SER B N 1
ATOM 2579 C CA . SER B 1 148 ? 18.938 -15.891 -1.291 1 86.38 148 SER B CA 1
ATOM 2580 C C . SER B 1 148 ? 19.391 -14.508 -1.74 1 86.38 148 SER B C 1
ATOM 2582 O O . SER B 1 148 ? 20.203 -13.867 -1.063 1 86.38 148 SER B O 1
ATOM 2584 N N . ALA B 1 149 ? 18.844 -14.031 -2.822 1 83.88 149 ALA B N 1
ATOM 2585 C CA . ALA B 1 149 ? 19.266 -12.758 -3.387 1 83.88 149 ALA B CA 1
ATOM 2586 C C . ALA B 1 149 ? 18.406 -11.609 -2.857 1 83.88 149 ALA B C 1
ATOM 2588 O O . ALA B 1 149 ? 18.547 -10.469 -3.309 1 83.88 149 ALA B O 1
ATOM 2589 N N . TRP B 1 150 ? 17.547 -11.82 -1.89 1 84.94 150 TRP B N 1
ATOM 2590 C CA . TRP B 1 150 ? 16.609 -10.836 -1.354 1 84.94 150 TRP B CA 1
ATOM 2591 C C . TRP B 1 150 ? 17.328 -9.555 -0.965 1 84.94 150 TRP B C 1
ATOM 2593 O O . TRP B 1 150 ? 16.875 -8.453 -1.283 1 84.94 150 TRP B O 1
ATOM 2603 N N . GLN B 1 151 ? 18.484 -9.664 -0.406 1 76.88 151 GLN B N 1
ATOM 2604 C CA . GLN B 1 151 ? 19.188 -8.5 0.121 1 76.88 151 GLN B CA 1
ATOM 2605 C C . GLN B 1 151 ? 19.859 -7.711 -1 1 76.88 151 GLN B C 1
ATOM 2607 O O . GLN B 1 151 ? 20.219 -6.547 -0.814 1 76.88 151 GLN B O 1
ATOM 2612 N N . GLU B 1 152 ? 19.938 -8.289 -2.152 1 78.19 152 GLU B N 1
ATOM 2613 C CA . GLU B 1 152 ? 20.672 -7.668 -3.242 1 78.19 152 GLU B CA 1
ATOM 2614 C C . GLU B 1 152 ? 19.734 -7.039 -4.266 1 78.19 152 GLU B C 1
ATOM 2616 O O . GLU B 1 152 ? 20.094 -6.059 -4.922 1 78.19 152 GLU B O 1
ATOM 2621 N N . LEU B 1 153 ? 18.672 -7.676 -4.242 1 76.62 153 LEU B N 1
ATOM 2622 C CA . LEU B 1 153 ? 17.797 -7.242 -5.328 1 76.62 153 LEU B CA 1
ATOM 2623 C C . LEU B 1 153 ? 16.828 -6.16 -4.852 1 76.62 153 LEU B C 1
ATOM 2625 O O . LEU B 1 153 ? 16.594 -6.02 -3.648 1 76.62 153 LEU B O 1
ATOM 2629 N N . ARG B 1 154 ? 16.328 -5.293 -5.805 1 89.62 154 ARG B N 1
ATOM 2630 C CA . ARG B 1 154 ? 15.531 -4.094 -5.59 1 89.62 154 ARG B CA 1
ATOM 2631 C C . ARG B 1 154 ? 14.062 -4.348 -5.926 1 89.62 154 ARG B C 1
ATOM 2633 O O . ARG B 1 154 ? 13.758 -5.129 -6.832 1 89.62 154 ARG B O 1
ATOM 2640 N N . LEU B 1 155 ? 13.234 -3.691 -5.195 1 94.25 155 LEU B N 1
ATOM 2641 C CA . LEU B 1 155 ? 11.797 -3.859 -5.383 1 94.25 155 LEU B CA 1
ATOM 2642 C C . LEU B 1 155 ? 11.281 -2.953 -6.496 1 94.25 155 LEU B C 1
ATOM 2644 O O . LEU B 1 155 ? 11.914 -1.938 -6.812 1 94.25 155 LEU B O 1
ATOM 2648 N N . LEU B 1 156 ? 10.266 -3.41 -7.121 1 96.56 156 LEU B N 1
ATOM 2649 C CA . LEU B 1 156 ? 9.57 -2.717 -8.203 1 96.56 156 LEU B CA 1
ATOM 2650 C C . LEU B 1 156 ? 8.289 -2.064 -7.691 1 96.56 156 LEU B C 1
ATOM 2652 O O . LEU B 1 156 ? 7.469 -2.719 -7.043 1 96.56 156 LEU B O 1
ATOM 2656 N N . HIS B 1 157 ? 8.102 -0.711 -7.941 1 97.56 157 HIS B N 1
ATOM 2657 C CA . HIS B 1 157 ? 6.926 0.034 -7.496 1 97.56 157 HIS B CA 1
ATOM 2658 C C . HIS B 1 157 ? 6.16 0.618 -8.68 1 97.56 157 HIS B C 1
ATOM 2660 O O . HIS B 1 157 ? 6.734 1.339 -9.5 1 97.56 157 HIS B O 1
ATOM 2666 N N . HIS B 1 158 ? 4.875 0.3 -8.797 1 96.56 158 HIS B N 1
ATOM 2667 C CA . HIS B 1 158 ? 4.047 0.776 -9.898 1 96.56 158 HIS B CA 1
ATOM 2668 C C . HIS B 1 158 ? 3.518 2.18 -9.625 1 96.56 158 HIS B C 1
ATOM 2670 O O . HIS B 1 158 ? 2.855 2.412 -8.617 1 96.56 158 HIS B O 1
ATOM 2676 N N . GLN B 1 159 ? 3.777 3.076 -10.523 1 93 159 GLN B N 1
ATOM 2677 C CA . GLN B 1 159 ? 3.365 4.469 -10.375 1 93 159 GLN B CA 1
ATOM 2678 C C . GLN B 1 159 ? 2.145 4.773 -11.234 1 93 159 GLN B C 1
ATOM 2680 O O . GLN B 1 159 ? 1.898 5.93 -11.586 1 93 159 GLN B O 1
ATOM 2685 N N . GLY B 1 160 ? 1.482 3.73 -11.641 1 90.56 160 GLY B N 1
ATOM 2686 C CA . GLY B 1 160 ? 0.311 3.893 -12.484 1 90.56 160 GLY B CA 1
ATOM 2687 C C . GLY B 1 160 ? 0.648 3.961 -13.969 1 90.56 160 GLY B C 1
ATOM 2688 O O . GLY B 1 160 ? 1.709 4.461 -14.344 1 90.56 160 GLY B O 1
ATOM 2689 N N . ASP B 1 161 ? -0.151 3.434 -14.781 1 88.25 161 ASP B N 1
ATOM 2690 C CA . ASP B 1 161 ? -0.142 3.541 -16.234 1 88.25 161 ASP B CA 1
ATOM 2691 C C . ASP B 1 161 ? 1.114 2.904 -16.828 1 88.25 161 ASP B C 1
ATOM 2693 O O . ASP B 1 161 ? 1.693 3.43 -17.781 1 88.25 161 ASP B O 1
ATOM 2697 N N . GLY B 1 162 ? 1.578 1.912 -16.188 1 91.19 162 GLY B N 1
ATOM 2698 C CA . GLY B 1 162 ? 2.699 1.162 -16.734 1 91.19 162 GLY B CA 1
ATOM 2699 C C . GLY B 1 162 ? 4.047 1.784 -16.422 1 91.19 162 GLY B C 1
ATOM 2700 O O . GLY B 1 162 ? 5.074 1.353 -16.938 1 91.19 162 GLY B O 1
ATOM 2701 N N . ARG B 1 163 ? 4.027 2.822 -15.609 1 93.19 163 ARG B N 1
ATOM 2702 C CA . ARG B 1 163 ? 5.273 3.41 -15.133 1 93.19 163 ARG B CA 1
ATOM 2703 C C . ARG B 1 163 ? 5.684 2.811 -13.789 1 93.19 163 ARG B C 1
ATOM 2705 O O . ARG B 1 163 ? 4.84 2.59 -12.914 1 93.19 163 ARG B O 1
ATOM 2712 N N . PHE B 1 164 ? 6.988 2.494 -13.711 1 95.62 164 PHE B N 1
ATOM 2713 C CA . PHE B 1 164 ? 7.516 1.871 -12.508 1 95.62 164 PHE B CA 1
ATOM 2714 C C . PHE B 1 164 ? 8.766 2.596 -12.023 1 95.62 164 PHE B C 1
ATOM 2716 O O . PHE B 1 164 ? 9.5 3.178 -12.82 1 95.62 164 PHE B O 1
ATOM 2723 N N . SER B 1 165 ? 9 2.609 -10.742 1 95.62 165 SER B N 1
ATOM 2724 C CA . SER B 1 165 ? 10.312 2.908 -10.172 1 95.62 165 SER B CA 1
ATOM 2725 C C . SER B 1 165 ? 10.938 1.668 -9.547 1 95.62 165 SER B C 1
ATOM 2727 O O . SER B 1 165 ? 10.227 0.778 -9.07 1 95.62 165 SER B O 1
ATOM 2729 N N . VAL B 1 166 ? 12.211 1.554 -9.648 1 95.75 166 VAL B N 1
ATOM 2730 C CA . VAL B 1 166 ? 13.008 0.537 -8.969 1 95.75 166 VAL B CA 1
ATOM 2731 C C . VAL B 1 166 ? 13.688 1.147 -7.746 1 95.75 166 VAL B C 1
ATOM 2733 O O . VAL B 1 166 ? 14.195 2.268 -7.809 1 95.75 166 VAL B O 1
ATOM 2736 N N . ASP B 1 167 ? 13.695 0.404 -6.637 1 94.62 167 ASP B N 1
ATOM 2737 C CA . ASP B 1 167 ? 14.406 0.903 -5.461 1 94.62 167 ASP B CA 1
ATOM 2738 C C . ASP B 1 167 ? 15.82 1.343 -5.824 1 94.62 167 ASP B C 1
ATOM 2740 O O . ASP B 1 167 ? 16.516 0.667 -6.59 1 94.62 167 ASP B O 1
ATOM 2744 N N . GLY B 1 168 ? 16.234 2.479 -5.242 1 94.06 168 GLY B N 1
ATOM 2745 C CA . GLY B 1 168 ? 17.594 2.986 -5.371 1 94.06 168 GLY B CA 1
ATOM 2746 C C . GLY B 1 168 ? 18.344 3 -4.055 1 94.06 168 GLY B C 1
ATOM 2747 O O . GLY B 1 168 ? 18.5 1.963 -3.406 1 94.06 168 GLY B O 1
ATOM 2748 N N . GLU B 1 169 ? 18.672 4.188 -3.625 1 92.25 169 GLU B N 1
ATOM 2749 C CA . GLU B 1 169 ? 19.422 4.363 -2.385 1 92.25 169 GLU B CA 1
ATOM 2750 C C . GLU B 1 169 ? 18.625 3.869 -1.182 1 92.25 169 GLU B C 1
ATOM 2752 O O . GLU B 1 169 ? 17.406 4.055 -1.12 1 92.25 169 GLU B O 1
ATOM 2757 N N . MET B 1 170 ? 19.438 3.299 -0.267 1 93.38 170 MET B N 1
ATOM 2758 C CA . MET B 1 170 ? 18.844 2.861 0.997 1 93.38 170 MET B CA 1
ATOM 2759 C C . MET B 1 170 ? 19.234 3.807 2.131 1 93.38 170 MET B C 1
ATOM 2761 O O . MET B 1 170 ? 20.375 4.281 2.191 1 93.38 170 MET B O 1
ATOM 2765 N N . LEU B 1 171 ? 18.266 4.105 2.969 1 93.38 171 LEU B N 1
ATOM 2766 C CA . LEU B 1 171 ? 18.484 4.898 4.176 1 93.38 171 LEU B CA 1
ATOM 2767 C C . LEU B 1 171 ? 18.188 4.066 5.426 1 93.38 171 LEU B C 1
ATOM 2769 O O . LEU B 1 171 ? 17.125 3.475 5.551 1 93.38 171 LEU B O 1
ATOM 2773 N N . ASP B 1 172 ? 19.203 3.99 6.312 1 92.94 172 ASP B N 1
ATOM 2774 C CA . ASP B 1 172 ? 19 3.318 7.594 1 92.94 172 ASP B CA 1
ATOM 2775 C C . ASP B 1 172 ? 18.812 4.328 8.719 1 92.94 172 ASP B C 1
ATOM 2777 O O . ASP B 1 172 ? 19.766 4.992 9.141 1 92.94 172 ASP B O 1
ATOM 2781 N N . LEU B 1 173 ? 17.578 4.445 9.188 1 93.19 173 LEU B N 1
ATOM 2782 C CA . LEU B 1 173 ? 17.234 5.367 10.266 1 93.19 173 LEU B CA 1
ATOM 2783 C C . LEU B 1 173 ? 16.719 4.609 11.477 1 93.19 173 LEU B C 1
ATOM 2785 O O . LEU B 1 173 ? 15.891 5.133 12.234 1 93.19 173 LEU B O 1
ATOM 2789 N N . SER B 1 174 ? 17.094 3.338 11.602 1 89.62 174 SER B N 1
ATOM 2790 C CA . SER B 1 174 ? 16.641 2.48 12.688 1 89.62 174 SER B CA 1
ATOM 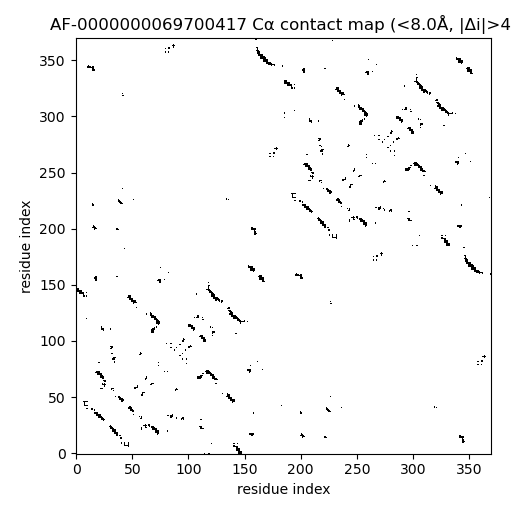2791 C C . SER B 1 174 ? 17 3.074 14.047 1 89.62 174 SER B C 1
ATOM 2793 O O . SER B 1 174 ? 16.266 2.896 15.023 1 89.62 174 SER B O 1
ATOM 2795 N N . ASP B 1 175 ? 18.078 3.844 14.141 1 88.62 175 ASP B N 1
ATOM 2796 C CA . ASP B 1 175 ? 18.516 4.453 15.391 1 88.62 175 ASP B CA 1
ATOM 2797 C C . ASP B 1 175 ? 17.578 5.586 15.812 1 88.62 175 ASP B C 1
ATOM 2799 O O . ASP B 1 175 ? 17.594 6.004 16.969 1 88.62 175 ASP B O 1
ATOM 2803 N N . ARG B 1 176 ? 16.781 5.988 14.906 1 88.38 176 ARG B N 1
ATOM 2804 C CA . ARG B 1 176 ? 15.906 7.117 15.188 1 88.38 176 ARG B CA 1
ATOM 2805 C C . ARG B 1 176 ? 14.508 6.641 15.57 1 88.38 176 ARG B C 1
ATOM 2807 O O . ARG B 1 176 ? 13.656 7.445 15.953 1 88.38 176 ARG B O 1
ATOM 2814 N N . MET B 1 177 ? 14.305 5.312 15.383 1 86.31 177 MET B N 1
ATOM 2815 C CA . MET B 1 177 ? 13.008 4.754 15.758 1 86.31 177 MET B CA 1
ATOM 2816 C C . MET B 1 177 ? 12.914 4.539 17.266 1 86.31 177 MET B C 1
ATOM 2818 O O . MET B 1 177 ? 13.422 3.545 17.781 1 86.31 177 MET B O 1
ATOM 2822 N N . VAL B 1 178 ? 12.227 5.41 18 1 83.19 178 VAL B N 1
ATOM 2823 C CA . VAL B 1 178 ? 12.297 5.332 19.453 1 83.19 178 VAL B CA 1
ATOM 2824 C C . VAL B 1 178 ? 10.938 4.918 20.016 1 83.19 178 VAL B C 1
ATOM 2826 O O . VAL B 1 178 ? 10.852 4.379 21.125 1 83.19 178 VAL B O 1
ATOM 2829 N N . LYS B 1 179 ? 9.859 5.113 19.406 1 79.44 179 LYS B N 1
ATOM 2830 C CA . LYS B 1 179 ? 8.531 4.879 19.969 1 79.44 179 LYS B CA 1
ATOM 2831 C C . LYS B 1 179 ? 8.031 3.477 19.625 1 79.44 179 LYS B C 1
ATOM 2833 O O . LYS B 1 179 ? 7.332 2.85 20.422 1 79.44 179 LYS B O 1
ATOM 2838 N N . TRP B 1 180 ? 8.312 2.816 18.469 1 71.81 180 TRP B N 1
ATOM 2839 C CA . TRP B 1 180 ? 7.684 1.595 17.969 1 71.81 180 TRP B CA 1
ATOM 2840 C C . TRP B 1 180 ? 8.625 0.403 18.109 1 71.81 180 TRP B C 1
ATOM 2842 O O . TRP B 1 180 ? 8.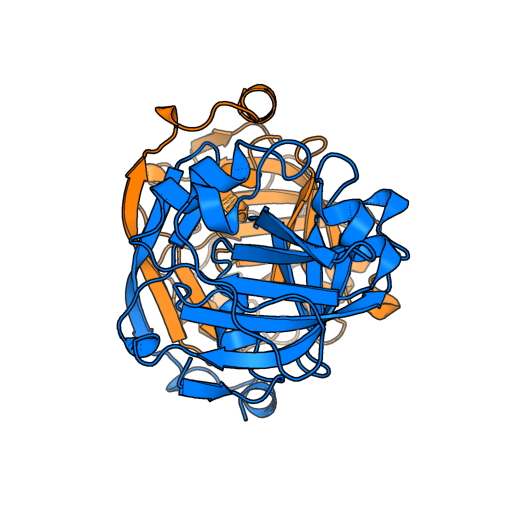5 -0.58 17.375 1 71.81 180 TRP B O 1
ATOM 2852 N N . ARG B 1 181 ? 9.438 0.448 19.047 1 69.44 181 ARG B N 1
ATOM 2853 C CA . ARG B 1 181 ? 10.469 -0.58 19.172 1 69.44 181 ARG B CA 1
ATOM 2854 C C . ARG B 1 181 ? 9.844 -1.935 19.5 1 69.44 181 ARG B C 1
ATOM 2856 O O . ARG B 1 181 ? 10.375 -2.977 19.109 1 69.44 181 ARG B O 1
ATOM 2863 N N . ASP B 1 182 ? 8.711 -1.876 20.094 1 67.94 182 ASP B N 1
ATOM 2864 C CA . ASP B 1 182 ? 8.078 -3.129 20.5 1 67.94 182 ASP B CA 1
ATOM 2865 C C . ASP B 1 182 ? 7.523 -3.875 19.297 1 67.94 182 ASP B C 1
ATOM 2867 O O . ASP B 1 182 ? 7.312 -5.09 19.344 1 67.94 182 ASP B O 1
ATOM 2871 N N . LEU B 1 183 ? 7.242 -3.145 18.266 1 65.25 183 LEU B N 1
ATOM 2872 C CA . LEU B 1 183 ? 6.715 -3.77 17.047 1 65.25 183 LEU B CA 1
ATOM 2873 C C . LEU B 1 183 ? 7.848 -4.281 16.172 1 65.25 183 LEU B C 1
ATOM 2875 O O . LEU B 1 183 ? 7.605 -5.023 15.211 1 65.25 183 LEU B O 1
ATOM 2879 N N . MET B 1 184 ? 9.062 -3.869 16.484 1 60.78 184 MET B N 1
ATOM 2880 C CA . MET B 1 184 ? 10.219 -4.203 15.664 1 60.78 184 MET B CA 1
ATOM 2881 C C . MET B 1 184 ? 10.867 -5.5 16.141 1 60.78 184 MET B C 1
ATOM 2883 O O . MET B 1 184 ? 11.594 -6.148 15.383 1 60.78 184 MET B O 1
ATOM 2887 N N . ASN B 1 185 ? 10.578 -6.035 17.234 1 52.53 185 ASN B N 1
ATOM 2888 C CA . ASN B 1 185 ? 11.289 -7.188 17.781 1 52.53 185 ASN B CA 1
ATOM 2889 C C . ASN B 1 185 ? 10.773 -8.492 17.188 1 52.53 185 ASN B C 1
ATOM 2891 O O . ASN B 1 185 ? 9.57 -8.648 16.953 1 52.53 185 ASN B O 1
#

Sequence (370 aa):
MHDSLPAEKAYRILEAGPVILVSTRGTDGRTNLMTAGFHMMMQHAPPLVGVIIGPWDYSYQALSDTGECVLAVPPAGMAKTVVDIGNCSGETDDKFARFGLTPIAAQSISAPLVDECLANLECRVVDDRQVRRYNLWVLEVRRIWLDSAWQELRLLHHQGDGRFSVDGEMLDLSDRMVKWRDLMNMHDSLPAEKAYRILEAGPVILVSTRGTDGRTNLMTAGFHMMMQHAPPLVGVIIGPWDYSYQALSDTGECVLAVPPAGMAKTVVDIGNCSGETDDKFARFGLTPIAAQSISAPLVDECLANLECRVVDDRQVRRYNLWVLEVRRIWLDSAWQELRLLHHQGDGRFSVDGEMLDLSDRMVKWRDLMN

Foldseek 3Di:
DPDWDALLCVCVPPQVQFWWWKWFAAPVGAIAIAIFRDKHFDDSVQTKMKGADAPVAQCLRRCVHFQWIKIFFAFPVCLVLNVVSNVDHPVPDSSCVVSVWDFDQDDPGGGTYTPNTQKIWIWGFDDCPCCVPGSMTMIGTDIMDGDPCNVPTWGWHDPPDSDIDTDDDDDDPVVVPDPCVVSVD/DPDWDALLCVCVPPQVQFWWWKWFAAPVGAIAIAIFRDKHFDDSVQTKMKGADAPVAQCLRRCVHFQWIKIFFAFPVCLVLNVVSNVDHPVVDSSCVVSVWDFDQDDPGGGTYTPNTQKIWIWGFDDCPCCVPGSMTMIGTDIMDGDPCNVPTWGWHDPPDSDIDTDDDDDDPVVVPDPCVVSVD

pLDDT: mean 94.6, std 7.76, range [51.94, 98.94]

Radius of gyration: 19.53 Å; Cα contacts (8 Å, |Δi|>4): 960; chains: 2; bounding box: 39×54×48 Å

Nearest PDB structures (foldseek):
  3e4v-assembly1_B  TM=9.876E-01  e=2.334E-30  Methylobacillus flagellatus KT
  2d5m-assembly1_A-2  TM=8.985E-01  e=5.172E-13  Nitratidesulfovibrio vulgaris str. 'Miyazaki F'
  1eje-assembly1_A-2  TM=8.141E-01  e=8.469E-12  Methanothermobacter thermautotrophicus
  3bnk-assembly1_A  TM=8.225E-01  e=1.193E-11  Methanosarcina acetivorans
  3fge-assembly1_A-2  TM=8.597E-01  e=9.302E-11  Shewanella frigidimarina NCIMB 400

Organism: Klebsiella variicola (NCBI:txid244366)

Secondary structure (DSSP, 8-state):
--EEE-GGGTHHHHTT---EEEEEE-TTS-EEEEEE--EEEEETTTTEEEEE--TTSTHHHHHHHH-EEEEEE--GGGHHHHHHHHTS-TTT--HHHHTT--EE--SSSSSPEETTSSEEEEEEEEE-TTHHHH-EEEEEEEEEEE-TTTTTS--EEE-STTEEEEEEEEEE-GGG--S-HHHH-/--EEE-GGGTHHHHTT---EEEEEE-TTS-EEEEEE--EEEEETTTTEEEEE--TTSTHHHHHHHH-EEEEEE--GGGHHHHHHHHTS-TTT--HHHHTT--EE--SSSSSPEETTSSEEEEEEEEE-TTHHHH-EEEEEEEEEEE-TTTTTSPPEEE-STTEEEEEEEEEE-GGG--S-HHHH-